Protein AF-A0A3M2DFS0-F1 (afdb_monomer_lite)

Structure (mmCIF, N/CA/C/O backbone):
data_AF-A0A3M2DFS0-F1
#
_entry.id   AF-A0A3M2DFS0-F1
#
loop_
_atom_site.group_PDB
_atom_site.id
_atom_site.type_symbol
_atom_site.label_atom_id
_atom_site.label_alt_id
_atom_site.label_comp_id
_atom_site.label_asym_id
_atom_site.label_entity_id
_atom_site.label_seq_id
_atom_site.pdbx_PDB_ins_code
_atom_site.Cartn_x
_atom_site.Cartn_y
_atom_site.Cartn_z
_atom_site.occupancy
_atom_site.B_iso_or_equiv
_atom_site.auth_seq_id
_atom_site.auth_comp_id
_atom_site.auth_asym_id
_atom_site.auth_atom_id
_atom_site.pdbx_PDB_model_num
ATOM 1 N N . MET A 1 1 ? 4.171 -50.894 40.661 1.00 31.81 1 MET A N 1
ATOM 2 C CA . MET A 1 1 ? 4.334 -49.968 41.804 1.00 31.81 1 MET A CA 1
ATOM 3 C C . MET A 1 1 ? 4.153 -48.562 41.236 1.00 31.81 1 MET A C 1
ATOM 5 O O . MET A 1 1 ? 5.002 -48.161 40.460 1.00 31.81 1 MET A O 1
ATOM 9 N N . ALA A 1 2 ? 2.904 -48.074 41.173 1.00 28.17 2 ALA A N 1
ATOM 10 C CA . ALA A 1 2 ? 2.258 -47.127 42.119 1.00 28.17 2 ALA A CA 1
ATOM 11 C C . ALA A 1 2 ? 2.808 -45.686 41.935 1.00 28.17 2 ALA A C 1
ATOM 13 O O . ALA A 1 2 ? 4.007 -45.510 42.096 1.00 28.17 2 ALA A O 1
ATOM 14 N N . ALA A 1 3 ? 2.060 -44.735 41.336 1.00 30.02 3 ALA A N 1
ATOM 15 C CA . ALA A 1 3 ? 1.063 -43.795 41.933 1.00 30.02 3 ALA A CA 1
ATOM 16 C C . ALA A 1 3 ? 1.718 -42.795 42.929 1.00 30.02 3 ALA A C 1
ATOM 18 O O . ALA A 1 3 ? 2.563 -43.234 43.694 1.00 30.02 3 ALA A O 1
ATOM 19 N N . ALA A 1 4 ? 1.445 -41.480 43.030 1.00 28.83 4 ALA A N 1
ATOM 20 C CA . ALA A 1 4 ? 0.308 -40.584 42.728 1.00 28.83 4 ALA A CA 1
ATOM 21 C C . ALA A 1 4 ? 0.822 -39.100 42.649 1.00 28.83 4 ALA A C 1
ATOM 23 O O . ALA A 1 4 ? 1.893 -38.826 43.177 1.00 28.83 4 ALA A O 1
ATOM 24 N N . ALA A 1 5 ? 0.277 -38.178 41.835 1.00 31.31 5 ALA A N 1
ATOM 25 C CA . ALA A 1 5 ? -0.819 -37.195 42.047 1.00 31.31 5 ALA A CA 1
ATOM 26 C C . ALA A 1 5 ? -0.624 -36.071 43.107 1.00 31.31 5 ALA A C 1
ATOM 28 O O . ALA A 1 5 ? -0.473 -36.373 44.285 1.00 31.31 5 ALA A O 1
ATOM 29 N N . THR A 1 6 ? -0.728 -34.795 42.674 1.00 29.58 6 THR A N 1
ATOM 30 C CA . THR A 1 6 ? -1.400 -33.580 43.256 1.00 29.58 6 THR A CA 1
ATOM 31 C C . THR A 1 6 ? -0.712 -32.305 42.715 1.00 29.58 6 THR A C 1
ATOM 33 O O . THR A 1 6 ? 0.496 -32.310 42.545 1.00 29.58 6 THR A O 1
ATOM 36 N N . GLY A 1 7 ? -1.355 -31.182 42.373 1.00 24.14 7 GLY A N 1
ATOM 37 C CA . GLY A 1 7 ? -2.751 -30.758 42.428 1.00 24.14 7 GLY A CA 1
ATOM 38 C C . GLY A 1 7 ? -2.941 -29.455 41.623 1.00 24.14 7 GLY A C 1
ATOM 39 O O . GLY A 1 7 ? -1.992 -28.721 41.359 1.00 24.14 7 GLY A O 1
ATOM 40 N N . CYS A 1 8 ? -4.180 -29.223 41.197 1.00 25.31 8 CYS A N 1
ATOM 41 C CA . CYS A 1 8 ? -4.662 -28.079 40.426 1.00 25.31 8 CYS A CA 1
ATOM 42 C C . CYS A 1 8 ? -5.129 -26.975 41.395 1.00 25.31 8 CYS A C 1
ATOM 44 O O . CYS A 1 8 ? -5.784 -27.299 42.386 1.00 25.31 8 CYS A O 1
ATOM 46 N N . ALA A 1 9 ? -4.833 -25.703 41.113 1.00 26.77 9 ALA A N 1
ATOM 47 C CA . ALA A 1 9 ? -5.435 -24.561 41.804 1.00 26.77 9 ALA A CA 1
ATOM 48 C C . ALA A 1 9 ? -6.338 -23.802 40.822 1.00 26.77 9 ALA A C 1
ATOM 50 O O . ALA A 1 9 ? -5.874 -23.167 39.879 1.00 26.77 9 ALA A O 1
ATOM 51 N N . THR A 1 10 ? -7.642 -23.926 41.043 1.00 31.33 10 THR A N 1
ATOM 52 C CA . THR A 1 10 ? -8.718 -23.169 40.403 1.00 31.33 10 THR A CA 1
ATOM 53 C C . THR A 1 10 ? -8.800 -21.771 41.013 1.00 31.33 10 THR A C 1
ATOM 55 O O . THR A 1 10 ? -9.087 -21.646 42.202 1.00 31.33 10 THR A O 1
ATOM 58 N N . ALA A 1 11 ? -8.594 -20.725 40.210 1.00 32.22 11 ALA A N 1
ATOM 59 C CA . ALA A 1 11 ? -8.929 -19.354 40.584 1.00 32.22 11 ALA A CA 1
ATOM 60 C C . ALA A 1 11 ? -10.397 -19.081 40.222 1.00 32.22 11 ALA A C 1
ATOM 62 O O . ALA A 1 11 ? -10.730 -18.727 39.095 1.00 32.22 11 ALA A O 1
ATOM 63 N N . THR A 1 12 ? -11.281 -19.310 41.188 1.00 37.75 12 THR A N 1
ATOM 64 C CA . THR A 1 12 ? -12.633 -18.747 41.230 1.00 37.75 12 THR A CA 1
ATOM 65 C C . THR A 1 12 ? -12.555 -17.459 42.048 1.00 37.75 12 THR A C 1
ATOM 67 O O . THR A 1 12 ? -12.502 -17.523 43.274 1.00 37.75 12 THR A O 1
ATOM 70 N N . GLY A 1 13 ? -12.478 -16.314 41.376 1.00 34.91 13 GLY A N 1
ATOM 71 C CA . GLY A 1 13 ? -12.553 -14.985 41.982 1.00 34.91 13 GLY A CA 1
ATOM 72 C C . GLY A 1 13 ? -13.441 -14.106 41.109 1.00 34.91 13 GLY A C 1
ATOM 73 O O . GLY A 1 13 ? -13.308 -14.134 39.885 1.00 34.91 13 GLY A O 1
ATOM 74 N N . ASP A 1 14 ? -14.400 -13.429 41.731 1.00 38.88 14 ASP A N 1
ATOM 75 C CA . ASP A 1 14 ? -15.467 -12.671 41.085 1.00 38.88 14 ASP A CA 1
ATOM 76 C C . ASP A 1 14 ? -14.928 -11.608 40.113 1.00 38.88 14 ASP A C 1
ATOM 78 O O . ASP A 1 14 ? -14.004 -10.857 40.413 1.00 38.88 14 ASP A O 1
ATOM 82 N N . GLY A 1 15 ? -15.549 -11.501 38.932 1.00 37.16 15 GLY A N 1
ATOM 83 C CA . GLY A 1 15 ? -15.169 -10.548 37.877 1.00 37.16 15 GLY A CA 1
ATOM 84 C C . GLY A 1 15 ? -15.355 -9.063 38.227 1.00 37.16 15 GLY A C 1
ATOM 85 O O . GLY A 1 15 ? -15.124 -8.215 37.367 1.00 37.16 15 GLY A O 1
ATOM 86 N N . ALA A 1 16 ? -15.775 -8.749 39.456 1.00 38.53 16 ALA A N 1
ATOM 87 C CA . ALA A 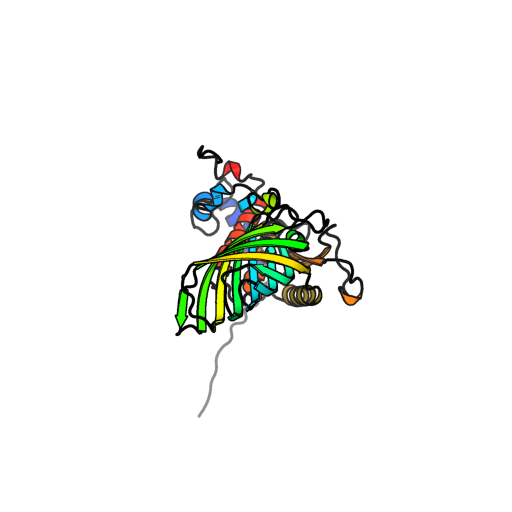1 16 ? -15.780 -7.395 40.000 1.00 38.53 16 ALA A CA 1
ATOM 88 C C . ALA A 1 16 ? -14.353 -6.945 40.365 1.00 38.53 16 ALA A C 1
ATOM 90 O O . ALA A 1 16 ? -13.926 -5.878 39.934 1.00 38.53 16 ALA A O 1
ATOM 91 N N . ASP A 1 17 ? -13.558 -7.818 40.991 1.00 40.72 17 ASP A N 1
ATOM 92 C CA . ASP A 1 17 ? -12.231 -7.459 41.512 1.00 40.72 17 ASP A CA 1
ATOM 93 C C . ASP A 1 17 ? -11.203 -7.204 40.393 1.00 40.72 17 ASP A C 1
ATOM 95 O O . ASP A 1 17 ? -10.331 -6.350 40.515 1.00 40.72 17 ASP A O 1
ATOM 99 N N . ALA A 1 18 ? -11.326 -7.894 39.251 1.00 38.41 18 ALA A N 1
ATOM 100 C CA . ALA A 1 18 ? -10.457 -7.675 38.088 1.00 38.41 18 ALA A CA 1
ATOM 101 C C . ALA A 1 18 ? -10.802 -6.389 37.314 1.00 38.41 18 ALA A C 1
ATOM 103 O O . ALA A 1 18 ? -9.939 -5.793 36.669 1.00 38.41 18 ALA A O 1
ATOM 104 N N . LYS A 1 19 ? -12.071 -5.969 37.359 1.00 38.00 19 LYS A N 1
ATOM 105 C CA . LYS A 1 19 ? -12.541 -4.744 36.709 1.00 38.00 19 LYS A CA 1
ATOM 106 C C . LYS A 1 19 ? -12.153 -3.518 37.530 1.00 38.00 19 LYS A C 1
ATOM 108 O O . LYS A 1 19 ? -11.740 -2.523 36.941 1.00 38.00 19 LYS A O 1
ATOM 113 N N . ASP A 1 20 ? -12.225 -3.635 38.852 1.00 43.62 20 ASP A N 1
ATOM 114 C CA . ASP A 1 20 ? -11.820 -2.583 39.781 1.00 43.62 20 ASP A CA 1
ATOM 115 C C . ASP A 1 20 ? -10.288 -2.451 39.823 1.00 43.62 20 ASP A C 1
ATOM 117 O O . ASP A 1 20 ? -9.786 -1.336 39.760 1.00 43.62 20 ASP A O 1
ATOM 121 N N . ALA A 1 21 ? -9.533 -3.558 39.743 1.00 41.62 21 ALA A N 1
ATOM 122 C CA . ALA A 1 21 ? -8.075 -3.510 39.582 1.00 41.62 21 ALA A CA 1
ATOM 123 C C . ALA A 1 21 ? -7.641 -2.835 38.266 1.00 41.62 21 ALA A C 1
ATOM 125 O O . ALA A 1 21 ? -6.733 -2.012 38.265 1.00 41.62 21 ALA A O 1
ATOM 126 N N . PHE A 1 22 ? -8.316 -3.123 37.146 1.00 39.91 22 PHE A N 1
ATOM 127 C CA . PHE A 1 22 ? -8.026 -2.461 35.869 1.00 39.91 22 PHE A CA 1
ATOM 128 C C . PHE A 1 22 ? -8.438 -0.981 35.870 1.00 39.91 22 PHE A C 1
ATOM 130 O O . PHE A 1 22 ? -7.737 -0.156 35.294 1.00 39.91 22 PHE A O 1
ATOM 137 N N . ALA A 1 23 ? -9.563 -0.633 36.501 1.00 43.00 23 ALA A N 1
ATOM 138 C CA . ALA A 1 23 ? -10.015 0.751 36.615 1.00 43.00 23 ALA A CA 1
ATOM 139 C C . ALA A 1 23 ? -9.091 1.583 37.516 1.00 43.00 23 ALA A C 1
ATOM 141 O O . ALA A 1 23 ? -8.773 2.711 37.148 1.00 43.00 23 ALA A O 1
ATOM 142 N N . ASP A 1 24 ? -8.607 1.020 38.626 1.00 46.75 24 ASP A N 1
ATOM 143 C CA . ASP A 1 24 ? -7.636 1.670 39.512 1.00 46.75 24 ASP A CA 1
ATOM 144 C C . ASP A 1 24 ? -6.271 1.829 38.831 1.00 46.75 24 ASP A C 1
ATOM 146 O O . ASP A 1 24 ? -5.643 2.880 38.945 1.00 46.75 24 ASP A O 1
ATOM 150 N N . GLU A 1 25 ? -5.822 0.838 38.058 1.00 43.28 25 GLU A N 1
ATOM 151 C CA . GLU A 1 25 ? -4.550 0.909 37.331 1.00 43.28 25 GLU A CA 1
ATOM 152 C C . GLU A 1 25 ? -4.629 1.866 36.128 1.00 43.28 25 GLU A C 1
ATOM 154 O O . GLU A 1 25 ? -3.678 2.595 35.852 1.00 43.28 25 GLU A O 1
ATOM 159 N N . PHE A 1 26 ? -5.796 1.967 35.481 1.00 40.25 26 PHE A N 1
ATOM 160 C CA . PHE A 1 26 ? -6.073 2.950 34.429 1.00 40.25 26 PHE A CA 1
ATOM 161 C C . PHE A 1 26 ? -6.254 4.374 34.977 1.00 40.25 26 PHE A C 1
ATOM 163 O O . PHE A 1 26 ? -5.795 5.328 34.356 1.00 40.25 26 PHE A O 1
ATOM 170 N N . ALA A 1 27 ? -6.870 4.541 36.152 1.00 43.25 27 ALA A N 1
ATOM 171 C CA . ALA A 1 27 ? -6.965 5.831 36.833 1.00 43.25 27 ALA A CA 1
ATOM 172 C C . ALA A 1 27 ? -5.587 6.305 37.312 1.00 43.25 27 ALA A C 1
ATOM 174 O O . ALA A 1 27 ? -5.248 7.470 37.127 1.00 43.25 27 ALA A O 1
ATOM 175 N N . ARG A 1 28 ? -4.746 5.394 37.824 1.00 42.38 28 ARG A N 1
ATOM 176 C CA . ARG A 1 28 ? -3.344 5.689 38.154 1.00 42.38 28 ARG A CA 1
ATOM 177 C C . ARG A 1 28 ? -2.540 6.071 36.909 1.00 42.38 28 ARG A C 1
ATOM 179 O O . ARG A 1 28 ? -1.77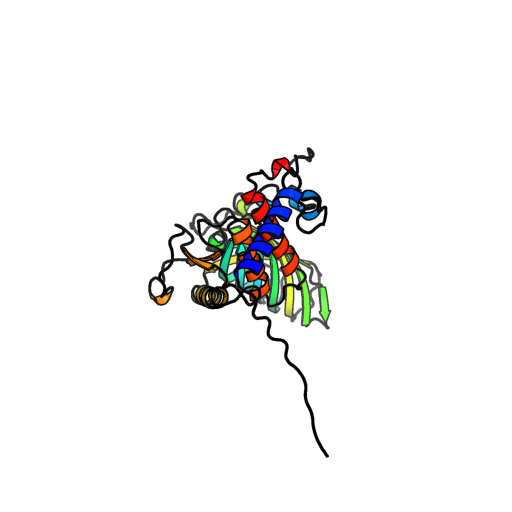6 7.024 36.959 1.00 42.38 28 ARG A O 1
ATOM 186 N N . PHE A 1 29 ? -2.779 5.399 35.782 1.00 38.47 29 PHE A N 1
ATOM 187 C CA . PHE A 1 29 ? -2.220 5.755 34.474 1.00 38.47 29 PHE A CA 1
ATOM 188 C C . PHE A 1 29 ? -2.756 7.094 33.926 1.00 38.47 29 PHE A C 1
ATOM 190 O O . PHE A 1 29 ? -2.082 7.758 33.156 1.00 38.47 29 PHE A O 1
ATOM 197 N N . GLN A 1 30 ? -3.946 7.556 34.308 1.00 40.12 30 GLN A N 1
ATOM 198 C CA . GLN A 1 30 ? -4.399 8.904 33.941 1.00 40.12 30 GLN A CA 1
ATOM 199 C C . GLN A 1 30 ? -3.817 9.990 34.853 1.00 40.12 30 GLN A C 1
ATOM 201 O O . GLN A 1 30 ? -3.501 11.070 34.363 1.00 40.12 30 GLN A O 1
ATOM 206 N N . ASP A 1 31 ? -3.639 9.712 36.147 1.00 43.69 31 ASP A N 1
ATOM 207 C CA . ASP A 1 31 ? -3.106 10.666 37.132 1.00 43.69 31 ASP A CA 1
ATOM 208 C C . ASP A 1 31 ? -1.579 10.846 36.998 1.00 43.69 31 ASP A C 1
ATOM 210 O O . ASP A 1 31 ? -1.053 11.944 37.163 1.00 43.69 31 ASP A O 1
ATOM 214 N N . GLU A 1 32 ? -0.862 9.779 36.630 1.00 38.56 32 GLU A N 1
ATOM 215 C CA . GLU A 1 32 ? 0.598 9.772 36.446 1.00 38.56 32 GLU A CA 1
ATOM 216 C C . GLU A 1 32 ? 1.024 10.408 35.101 1.00 38.56 32 GLU A C 1
ATOM 218 O O . GLU A 1 32 ? 2.127 10.939 34.989 1.00 38.56 32 GLU A O 1
ATOM 223 N N . PHE A 1 33 ? 0.122 10.455 34.109 1.00 39.25 33 PHE A N 1
ATOM 224 C CA . PHE A 1 33 ? 0.365 10.998 32.758 1.00 39.25 33 PHE A CA 1
ATOM 225 C C . PHE A 1 33 ? -0.471 12.261 32.450 1.00 39.25 33 PHE A C 1
ATOM 227 O O . PHE A 1 33 ? -0.372 12.863 31.376 1.00 39.25 33 PHE A O 1
ATOM 234 N N . GLY A 1 34 ? -1.288 12.701 33.409 1.00 36.62 34 GLY A N 1
ATOM 235 C CA . GLY A 1 34 ? -2.211 13.827 33.314 1.00 36.62 34 GLY A CA 1
ATOM 236 C C . GLY A 1 34 ? -1.584 15.181 33.632 1.00 36.62 34 GLY A C 1
ATOM 237 O O . GLY A 1 34 ? -2.100 15.897 34.477 1.00 36.62 34 GLY A O 1
ATOM 238 N N . ALA A 1 35 ? -0.490 15.554 32.966 1.00 36.75 35 ALA A N 1
ATOM 239 C CA . ALA A 1 35 ? -0.064 16.950 32.795 1.00 36.75 35 ALA A CA 1
ATOM 240 C C . ALA A 1 35 ? 1.155 17.019 31.863 1.00 36.75 35 ALA A C 1
ATOM 242 O O . ALA A 1 35 ? 2.296 17.063 32.309 1.00 36.75 35 ALA A O 1
ATOM 243 N N . GLY A 1 36 ? 0.900 17.077 30.554 1.00 36.31 36 GLY A N 1
ATOM 244 C CA . GLY A 1 36 ? 1.838 17.649 29.587 1.00 36.31 36 GLY A CA 1
ATOM 245 C C . GLY A 1 36 ? 3.190 16.947 29.477 1.00 36.31 36 GLY A C 1
ATOM 246 O O . GLY A 1 36 ? 4.206 17.565 29.774 1.00 36.31 36 GLY A O 1
ATOM 247 N N . LYS A 1 37 ? 3.182 15.687 29.028 1.00 33.84 37 LYS A N 1
ATOM 248 C CA . LYS A 1 37 ? 4.246 14.987 28.280 1.00 33.84 37 LYS A CA 1
ATOM 249 C C . LYS A 1 37 ? 3.737 13.573 28.001 1.00 33.84 37 LYS A C 1
ATOM 251 O O . LYS A 1 37 ? 3.438 12.837 28.934 1.00 33.84 37 LYS A O 1
ATOM 256 N N . ALA A 1 38 ? 3.555 13.226 26.731 1.00 34.06 38 ALA A N 1
ATOM 257 C CA . ALA A 1 38 ? 3.119 11.890 26.343 1.00 34.06 38 ALA A CA 1
ATOM 258 C C . ALA A 1 38 ? 4.300 10.919 26.491 1.00 34.06 38 ALA A C 1
ATOM 260 O O . ALA A 1 38 ? 5.061 10.716 25.553 1.00 34.06 38 ALA A O 1
ATOM 261 N N . ASP A 1 39 ? 4.470 10.361 27.687 1.00 31.88 39 ASP A N 1
ATOM 262 C CA . ASP A 1 39 ? 5.395 9.257 27.938 1.00 31.88 39 ASP A CA 1
ATOM 263 C C . ASP A 1 39 ? 4.703 7.941 27.533 1.00 31.88 39 ASP A C 1
ATOM 265 O O . ASP A 1 39 ? 3.984 7.302 28.301 1.00 31.88 39 ASP A O 1
ATOM 269 N N . LEU A 1 40 ? 4.825 7.573 26.258 1.00 33.53 40 LEU A N 1
ATOM 270 C CA . LEU A 1 40 ? 4.326 6.296 25.758 1.00 33.53 40 LEU A CA 1
ATOM 271 C C . LEU A 1 40 ? 5.412 5.234 26.035 1.00 33.53 40 LEU A C 1
ATOM 273 O O . LEU A 1 40 ? 6.401 5.154 25.313 1.00 33.53 40 LEU A O 1
ATOM 277 N N . PHE A 1 41 ? 5.208 4.403 27.067 1.00 36.19 41 PHE A N 1
ATOM 278 C CA . PHE A 1 41 ? 6.048 3.252 27.473 1.00 36.19 41 PHE A CA 1
ATOM 279 C C . PHE A 1 41 ? 7.299 3.509 28.344 1.00 36.19 41 PHE A C 1
ATOM 281 O O . PHE A 1 41 ? 8.121 2.599 28.477 1.00 36.19 41 PHE A O 1
ATOM 288 N N . GLY A 1 42 ? 7.454 4.667 28.994 1.00 32.97 42 GLY A N 1
ATOM 289 C CA . GLY A 1 42 ? 8.642 4.945 29.819 1.00 32.97 42 GLY A CA 1
ATOM 290 C C . GLY A 1 42 ? 9.900 5.198 28.982 1.00 32.97 42 GLY A C 1
ATOM 291 O O . GLY A 1 42 ? 11.024 5.053 29.469 1.00 32.97 42 GLY A O 1
ATOM 292 N N . LEU A 1 43 ? 9.709 5.520 27.703 1.00 33.28 43 LEU A N 1
ATOM 293 C CA . LEU A 1 43 ? 10.747 5.954 26.787 1.00 33.28 43 LEU A CA 1
ATOM 294 C C . LEU A 1 43 ? 10.475 7.435 26.516 1.00 33.28 43 LEU A C 1
ATOM 296 O O . LEU A 1 43 ? 9.463 7.777 25.911 1.00 33.28 43 LEU A O 1
ATOM 300 N N . ASP A 1 44 ? 11.387 8.302 26.961 1.00 37.38 44 ASP A N 1
ATOM 301 C CA . ASP A 1 44 ? 11.409 9.734 26.630 1.00 37.38 44 ASP A CA 1
ATOM 302 C C . ASP A 1 44 ? 11.791 9.878 25.145 1.00 37.38 44 ASP A C 1
ATOM 304 O O . ASP A 1 44 ? 12.924 10.199 24.783 1.00 37.38 44 ASP A O 1
ATOM 308 N N . ILE A 1 45 ? 10.873 9.471 24.268 1.00 42.69 45 ILE A N 1
ATOM 309 C CA . ILE A 1 45 ? 11.028 9.551 22.824 1.00 42.69 45 ILE A CA 1
ATOM 310 C C . ILE A 1 45 ? 10.588 10.950 22.427 1.00 42.69 45 ILE A C 1
ATOM 312 O O . ILE A 1 45 ? 9.394 11.236 22.354 1.00 42.69 45 ILE A O 1
ATOM 316 N N . ASP A 1 46 ? 11.561 11.812 22.151 1.00 47.25 46 ASP A N 1
ATOM 317 C CA . ASP A 1 46 ? 11.311 13.057 21.436 1.00 47.25 46 ASP A CA 1
ATOM 318 C C . ASP A 1 46 ? 10.631 12.706 20.093 1.00 47.25 46 ASP A C 1
ATOM 320 O O . ASP A 1 46 ? 11.247 12.021 19.269 1.00 47.25 46 ASP A O 1
ATOM 324 N N . PRO A 1 47 ? 9.369 13.121 19.856 1.00 48.69 47 PRO A N 1
ATOM 325 C CA . PRO A 1 47 ? 8.662 12.836 18.612 1.00 48.69 47 PRO A CA 1
ATOM 326 C C . PRO A 1 47 ? 9.446 13.313 17.386 1.00 48.69 47 PRO A C 1
ATOM 328 O O . PRO A 1 47 ? 9.451 12.631 16.366 1.00 48.69 47 PRO A O 1
ATOM 331 N N . CYS A 1 48 ? 10.181 14.423 17.501 1.00 51.59 48 CYS A N 1
ATOM 332 C CA . CYS A 1 48 ? 11.025 14.933 16.426 1.00 51.59 48 CYS A CA 1
ATOM 333 C C . CYS A 1 48 ? 12.299 14.094 16.246 1.00 51.59 48 CYS A C 1
ATOM 335 O O . CYS A 1 48 ? 12.807 13.993 15.135 1.00 51.59 48 CYS A O 1
ATOM 337 N N . ALA A 1 49 ? 12.795 13.426 17.293 1.00 51.34 49 ALA A N 1
ATOM 338 C CA . ALA A 1 49 ? 13.889 12.460 17.171 1.00 51.34 49 ALA A CA 1
ATOM 339 C C . ALA A 1 49 ? 13.425 11.100 16.619 1.00 51.34 49 ALA A C 1
ATOM 341 O O . ALA A 1 49 ? 14.190 10.445 15.913 1.00 51.34 49 ALA A O 1
ATOM 342 N N . LEU A 1 50 ? 12.187 10.678 16.914 1.00 46.41 50 LEU A N 1
ATOM 343 C CA . LEU A 1 50 ? 11.576 9.471 16.339 1.00 46.41 50 LEU A CA 1
ATOM 344 C C . LEU A 1 50 ? 11.321 9.636 14.841 1.00 46.41 50 LEU A C 1
ATOM 346 O O . LEU A 1 50 ? 11.535 8.704 14.070 1.00 46.41 50 LEU A O 1
ATOM 350 N N . LEU A 1 51 ? 10.859 10.822 14.451 1.00 50.16 51 LEU A N 1
ATOM 351 C CA . LEU A 1 51 ? 10.614 11.175 13.059 1.00 50.16 51 LEU A CA 1
ATOM 352 C C . LEU A 1 51 ? 11.922 11.528 12.341 1.00 50.16 51 LEU A C 1
ATOM 354 O O . LEU A 1 51 ? 12.077 11.223 11.162 1.00 50.16 51 LEU A O 1
ATOM 358 N N . GLY A 1 52 ? 12.905 12.094 13.044 1.00 62.12 52 GLY A N 1
ATOM 359 C CA . GLY A 1 52 ? 14.212 12.417 12.482 1.00 62.12 52 GLY A CA 1
ATOM 360 C C . GLY A 1 52 ? 14.079 13.298 11.228 1.00 62.12 52 GLY A C 1
ATOM 361 O O . GLY A 1 52 ? 13.332 14.275 11.260 1.00 62.12 52 GLY A O 1
ATOM 362 N N . PRO A 1 53 ? 14.742 12.951 10.106 1.00 54.47 53 PRO A N 1
ATOM 363 C CA . PRO A 1 53 ? 14.594 13.656 8.827 1.00 54.47 53 PRO A CA 1
ATOM 364 C C . PRO A 1 53 ? 13.156 13.693 8.291 1.00 54.47 53 PRO A C 1
ATOM 366 O O . PRO A 1 53 ? 12.834 14.551 7.480 1.00 54.47 53 PRO A O 1
ATOM 369 N N . LEU A 1 54 ? 12.266 12.800 8.750 1.00 53.34 54 LEU A N 1
ATOM 370 C CA . LEU A 1 54 ? 10.863 12.814 8.329 1.00 53.34 54 LEU A CA 1
ATOM 371 C C . LEU A 1 54 ? 10.121 14.065 8.814 1.00 53.34 54 LEU A C 1
ATOM 373 O O . LEU A 1 54 ? 9.114 14.434 8.225 1.00 53.34 54 LEU A O 1
ATOM 377 N N . GLY A 1 55 ? 10.631 14.750 9.845 1.00 55.50 55 GLY A N 1
ATOM 378 C CA . GLY A 1 55 ? 10.096 16.042 10.272 1.00 55.50 55 GLY A CA 1
ATOM 379 C C . GLY A 1 55 ? 10.182 17.130 9.194 1.00 55.50 55 GLY A C 1
ATOM 380 O O . GLY A 1 55 ? 9.379 18.056 9.226 1.00 55.50 55 GLY A O 1
ATOM 381 N N . GLU A 1 56 ? 11.090 17.001 8.216 1.00 61.00 56 GLU A N 1
ATOM 382 C CA . GLU A 1 56 ? 11.202 17.928 7.076 1.00 61.00 56 GLU A CA 1
ATOM 383 C C . GLU A 1 56 ? 10.022 17.811 6.096 1.00 61.00 56 GLU A C 1
ATOM 385 O O . GLU A 1 56 ? 9.742 18.757 5.365 1.00 61.00 56 GLU A O 1
ATOM 390 N N . PHE A 1 57 ? 9.289 16.691 6.122 1.00 60.06 57 PHE A N 1
ATOM 391 C CA . PHE A 1 57 ? 8.084 16.482 5.311 1.00 60.06 57 PHE A CA 1
ATOM 392 C C . PHE A 1 57 ? 6.818 17.064 5.967 1.00 60.06 57 PHE A C 1
ATOM 394 O O . PHE A 1 57 ? 5.733 16.974 5.399 1.00 60.06 57 PHE A O 1
ATOM 401 N N . GLY A 1 58 ? 6.929 17.668 7.157 1.00 68.94 58 GLY A N 1
ATOM 402 C CA . GLY A 1 58 ? 5.820 18.357 7.820 1.00 68.94 58 GLY A CA 1
ATOM 403 C C . GLY A 1 58 ? 4.574 17.481 7.991 1.00 68.94 58 GLY A C 1
ATOM 404 O O . GLY A 1 58 ? 4.657 16.332 8.430 1.00 68.94 58 GLY A O 1
ATOM 405 N N . ASP A 1 59 ? 3.408 18.024 7.634 1.00 70.31 59 ASP A N 1
ATOM 406 C CA . ASP A 1 59 ? 2.124 17.319 7.733 1.00 70.31 59 ASP A CA 1
ATOM 407 C C . ASP A 1 59 ? 2.033 16.087 6.808 1.00 70.31 59 ASP A C 1
ATOM 409 O O . ASP A 1 59 ? 1.295 15.146 7.119 1.00 70.31 59 ASP A O 1
ATOM 413 N N . ASP A 1 60 ? 2.824 16.014 5.733 1.00 69.31 60 ASP A N 1
ATOM 414 C CA . ASP A 1 60 ? 2.847 14.836 4.856 1.00 69.31 60 ASP A CA 1
ATOM 415 C C . ASP A 1 60 ? 3.474 13.619 5.542 1.00 69.31 60 ASP A C 1
ATOM 417 O O . ASP A 1 60 ? 3.108 12.479 5.248 1.00 69.31 60 ASP A O 1
ATOM 421 N N . ALA A 1 61 ? 4.351 13.835 6.530 1.00 69.94 61 ALA A N 1
ATOM 422 C CA . ALA A 1 61 ? 4.888 12.757 7.358 1.00 69.94 61 ALA A CA 1
ATOM 423 C C . ALA A 1 61 ? 3.796 12.071 8.194 1.00 69.94 61 ALA A C 1
ATOM 425 O O . ALA A 1 61 ? 3.918 10.890 8.529 1.00 69.94 61 ALA A O 1
ATOM 426 N N . LEU A 1 62 ? 2.722 12.795 8.535 1.00 78.50 62 LEU A N 1
ATOM 427 C CA . LEU A 1 62 ? 1.556 12.211 9.198 1.00 78.50 62 LEU A CA 1
ATOM 428 C C . LEU A 1 62 ? 0.706 11.403 8.220 1.00 78.50 62 LEU A C 1
ATOM 430 O O . LEU A 1 62 ? 0.100 10.419 8.636 1.00 78.50 62 LEU A O 1
ATOM 434 N N . ARG A 1 63 ? 0.698 11.784 6.939 1.00 86.50 63 ARG A N 1
ATOM 435 C CA . ARG A 1 63 ? 0.031 11.100 5.821 1.00 86.50 63 ARG A CA 1
ATOM 436 C C . ARG A 1 63 ? 0.910 9.997 5.234 1.00 86.50 63 ARG A C 1
ATOM 438 O O . ARG A 1 63 ? 1.089 9.888 4.023 1.00 86.50 63 ARG A O 1
ATOM 445 N N . MET A 1 64 ? 1.477 9.188 6.123 1.00 88.62 64 MET A N 1
ATOM 446 C CA . MET A 1 64 ? 2.329 8.061 5.774 1.00 88.62 64 MET A CA 1
ATOM 447 C C . MET A 1 64 ? 1.505 6.780 5.639 1.00 88.62 64 MET A C 1
ATOM 449 O O . MET A 1 64 ? 0.563 6.530 6.396 1.00 88.62 64 MET A O 1
ATOM 453 N N . GLY A 1 65 ? 1.932 5.922 4.725 1.00 91.25 65 GLY A N 1
ATOM 454 C CA . GLY A 1 65 ? 1.450 4.567 4.566 1.00 91.25 65 GLY A CA 1
ATOM 455 C C . GLY A 1 65 ? 2.561 3.526 4.531 1.00 91.25 65 GLY A C 1
ATOM 456 O O . GLY A 1 65 ? 3.731 3.824 4.294 1.00 91.25 65 GLY A O 1
ATOM 457 N N . LEU A 1 66 ? 2.177 2.278 4.789 1.00 92.44 66 LEU A N 1
ATOM 458 C CA . LEU A 1 66 ? 3.009 1.095 4.579 1.00 92.44 66 LEU A CA 1
ATOM 459 C C . LEU A 1 66 ? 2.562 0.411 3.296 1.00 92.44 66 LEU A C 1
ATOM 461 O O . LEU A 1 66 ? 1.370 0.174 3.120 1.00 92.44 66 LEU A O 1
ATOM 465 N N . VAL A 1 67 ? 3.517 0.018 2.463 1.00 92.31 67 VAL A N 1
ATOM 466 C CA . VAL A 1 67 ? 3.271 -0.791 1.270 1.00 92.31 67 VAL A CA 1
ATOM 467 C C . VAL A 1 67 ? 4.009 -2.111 1.415 1.00 92.31 67 VAL A C 1
ATOM 469 O O . VAL A 1 67 ? 5.184 -2.136 1.780 1.00 92.31 67 VAL A O 1
ATOM 472 N N . VAL A 1 68 ? 3.328 -3.219 1.152 1.00 91.38 68 VAL A N 1
ATOM 473 C CA . VAL A 1 68 ? 3.933 -4.551 1.051 1.00 91.38 68 VAL A CA 1
ATOM 474 C C . VAL A 1 68 ? 3.453 -5.171 -0.244 1.00 91.38 68 VAL A C 1
ATOM 476 O O . VAL A 1 68 ? 2.256 -5.413 -0.395 1.00 91.38 68 VAL A O 1
ATOM 479 N N . GLY A 1 69 ? 4.378 -5.438 -1.154 1.00 91.50 69 GLY A N 1
ATOM 480 C CA . GLY A 1 69 ? 4.052 -5.841 -2.510 1.00 91.50 69 GLY A CA 1
ATOM 481 C C . GLY A 1 69 ? 4.787 -7.089 -2.960 1.00 91.50 69 GLY A C 1
ATOM 482 O O . GLY A 1 69 ? 5.817 -7.487 -2.408 1.00 91.50 69 GLY A O 1
ATOM 483 N N . VAL A 1 70 ? 4.220 -7.714 -3.984 1.00 89.62 70 VAL A N 1
ATOM 484 C CA . VAL A 1 70 ? 4.923 -8.666 -4.840 1.00 89.62 70 VAL A CA 1
ATOM 485 C C . VAL A 1 70 ? 4.727 -8.254 -6.285 1.00 89.62 70 VAL A C 1
ATOM 487 O O . VAL A 1 70 ? 3.609 -7.945 -6.696 1.00 89.62 70 VAL A O 1
ATOM 490 N N . GLU A 1 71 ? 5.795 -8.314 -7.059 1.00 91.88 71 GLU A N 1
ATOM 491 C CA . GLU A 1 71 ? 5.828 -7.890 -8.450 1.00 91.88 71 GLU A CA 1
ATOM 492 C C . GLU A 1 71 ? 6.549 -8.925 -9.297 1.00 91.88 71 GLU A C 1
ATOM 494 O O . GLU A 1 71 ? 7.489 -9.574 -8.842 1.00 91.88 71 GLU A O 1
ATOM 499 N N . GLY A 1 72 ? 6.087 -9.099 -10.529 1.00 88.88 72 GLY A N 1
ATOM 500 C CA . GLY A 1 72 ? 6.859 -9.732 -11.583 1.00 88.88 72 GLY A CA 1
ATOM 501 C C . GLY A 1 72 ? 7.194 -8.707 -12.655 1.00 88.88 72 GLY A C 1
ATOM 502 O O . GLY A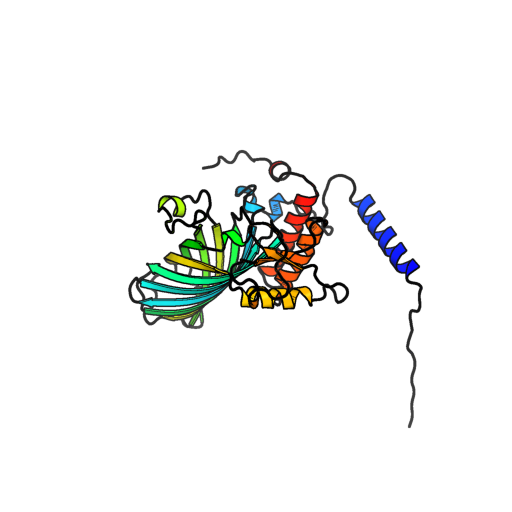 1 72 ? 6.313 -7.960 -13.083 1.00 88.88 72 GLY A O 1
ATOM 503 N N . GLU A 1 73 ? 8.434 -8.733 -13.120 1.00 89.56 73 GLU A N 1
ATOM 504 C CA . GLU A 1 73 ? 8.946 -7.857 -14.166 1.00 89.56 73 GLU A CA 1
ATOM 505 C C . GLU A 1 73 ? 9.549 -8.682 -15.309 1.00 89.56 73 GLU A C 1
ATOM 507 O O . GLU A 1 73 ? 10.093 -9.773 -15.115 1.00 89.56 73 GLU A O 1
ATOM 512 N N . GLY A 1 74 ? 9.422 -8.172 -16.532 1.00 86.75 74 GLY A N 1
ATOM 513 C CA . GLY A 1 74 ? 10.131 -8.655 -17.704 1.00 86.75 74 GLY A CA 1
ATOM 514 C C . GLY A 1 74 ? 10.709 -7.500 -18.512 1.00 86.75 74 GLY A C 1
ATOM 515 O O . GLY A 1 74 ? 10.006 -6.540 -18.829 1.00 86.75 74 GLY A O 1
ATOM 516 N N . VAL A 1 75 ? 11.971 -7.641 -18.910 1.00 86.62 75 VAL A N 1
ATOM 517 C CA . VAL A 1 75 ? 12.713 -6.632 -19.676 1.00 86.62 75 VAL A CA 1
ATOM 518 C C . VAL A 1 75 ? 13.069 -7.187 -21.053 1.00 86.62 75 VAL A C 1
ATOM 520 O O . VAL A 1 75 ? 13.505 -8.335 -21.186 1.00 86.62 75 VAL A O 1
ATOM 523 N N . LEU A 1 76 ? 12.881 -6.380 -22.101 1.00 87.06 76 LEU A N 1
ATOM 524 C CA . LEU A 1 76 ? 13.312 -6.691 -23.466 1.00 87.06 76 LEU A CA 1
ATOM 525 C C . LEU A 1 76 ? 13.819 -5.434 -24.185 1.00 87.06 76 LEU A C 1
ATOM 527 O O . LEU A 1 76 ? 13.047 -4.597 -24.662 1.00 87.06 76 LEU A O 1
ATOM 531 N N . GLY A 1 77 ? 15.140 -5.326 -24.325 1.00 88.00 77 GLY A N 1
ATOM 532 C CA . GLY A 1 77 ? 15.772 -4.078 -24.738 1.00 88.00 77 GLY A CA 1
ATOM 533 C C . GLY A 1 77 ? 15.549 -3.026 -23.656 1.00 88.00 77 GLY A C 1
ATOM 534 O O . GLY A 1 77 ? 15.654 -3.340 -22.483 1.00 88.00 77 GLY A O 1
ATOM 535 N N . ALA A 1 78 ? 15.215 -1.795 -24.036 1.00 85.44 78 ALA A N 1
ATOM 536 C CA . ALA A 1 78 ? 14.874 -0.750 -23.065 1.00 85.44 78 ALA A CA 1
ATOM 537 C C . ALA A 1 78 ? 13.427 -0.847 -22.544 1.00 85.44 78 ALA A C 1
ATOM 539 O O . ALA A 1 78 ? 13.036 -0.041 -21.710 1.00 85.44 78 ALA A O 1
ATOM 540 N N . GLY A 1 79 ? 12.609 -1.760 -23.082 1.00 87.94 79 GLY A N 1
ATOM 541 C CA . GLY A 1 79 ? 11.212 -1.902 -22.686 1.00 87.94 79 GLY A CA 1
ATOM 542 C C . GLY A 1 79 ? 11.073 -2.768 -21.442 1.00 87.94 79 GLY A C 1
ATOM 543 O O . GLY A 1 79 ? 11.597 -3.881 -21.416 1.00 87.94 79 GLY A O 1
ATOM 544 N N . VAL A 1 80 ? 10.319 -2.271 -20.468 1.00 88.75 80 VAL A N 1
ATOM 545 C CA . VAL A 1 80 ? 9.977 -2.971 -19.227 1.00 88.75 80 VAL A CA 1
ATOM 546 C C . VAL A 1 80 ? 8.476 -3.236 -19.215 1.00 88.75 80 VAL A C 1
ATOM 548 O O . VAL A 1 80 ? 7.687 -2.373 -19.598 1.00 88.75 80 VAL A O 1
ATOM 551 N N . GLY A 1 81 ? 8.068 -4.432 -18.807 1.00 90.25 81 GLY A N 1
ATOM 552 C CA . GLY A 1 81 ? 6.677 -4.782 -18.540 1.00 90.25 81 GLY A CA 1
ATOM 553 C C . GLY A 1 81 ? 6.573 -5.432 -17.172 1.00 90.25 81 GLY A C 1
ATOM 554 O O . GLY A 1 81 ? 7.347 -6.332 -16.864 1.00 90.25 81 GLY A O 1
ATOM 555 N N . PHE A 1 82 ? 5.615 -4.998 -16.363 1.00 92.62 82 PHE A N 1
ATOM 556 C CA . PHE A 1 82 ? 5.554 -5.404 -14.964 1.00 92.62 82 PHE A CA 1
ATOM 557 C C . PHE A 1 82 ? 4.112 -5.546 -14.479 1.00 92.62 82 PHE A C 1
ATOM 559 O O . PHE A 1 82 ? 3.157 -5.073 -15.108 1.00 92.62 82 PHE A O 1
ATOM 566 N N . GLY A 1 83 ? 3.939 -6.234 -13.357 1.00 93.81 83 GLY A N 1
ATOM 567 C CA . GLY A 1 83 ? 2.658 -6.317 -12.679 1.00 93.81 83 GLY A CA 1
ATOM 568 C C . GLY A 1 83 ? 2.735 -7.069 -11.365 1.00 93.81 83 GLY A C 1
ATOM 569 O O . GLY A 1 83 ? 3.549 -7.973 -11.182 1.00 93.81 83 GLY A O 1
ATOM 570 N N . GLY A 1 84 ? 1.846 -6.708 -10.451 1.00 94.94 84 GLY A N 1
ATOM 571 C CA . GLY A 1 84 ? 1.955 -7.136 -9.071 1.00 94.94 84 GLY A CA 1
ATOM 572 C C . GLY A 1 84 ? 0.683 -6.966 -8.261 1.00 94.94 84 GLY A C 1
ATOM 573 O O . GLY A 1 84 ? -0.412 -6.714 -8.783 1.00 94.94 84 GLY A O 1
ATOM 574 N N . VAL A 1 85 ? 0.841 -7.170 -6.958 1.00 95.19 85 VAL A N 1
ATOM 575 C CA . VAL A 1 85 ? -0.188 -6.956 -5.944 1.00 95.19 85 VAL A CA 1
ATOM 576 C C . VAL A 1 85 ? 0.438 -6.259 -4.745 1.00 95.19 85 VAL A C 1
ATOM 578 O O . VAL A 1 85 ? 1.387 -6.785 -4.171 1.00 95.19 85 VAL A O 1
ATOM 581 N N . ASP A 1 86 ? -0.174 -5.154 -4.334 1.00 94.88 86 ASP A N 1
ATOM 582 C CA . ASP A 1 86 ? 0.188 -4.350 -3.173 1.00 94.88 86 ASP A CA 1
ATOM 583 C C . ASP A 1 86 ? -0.850 -4.469 -2.072 1.00 94.88 86 ASP A C 1
ATOM 585 O O . ASP A 1 86 ? -2.052 -4.340 -2.305 1.00 94.88 86 ASP A O 1
ATOM 589 N N . PHE A 1 87 ? -0.376 -4.648 -0.849 1.00 95.38 87 PHE A N 1
ATOM 590 C CA . PHE A 1 87 ? -1.111 -4.344 0.365 1.00 95.38 87 PHE A CA 1
ATOM 591 C C . PHE A 1 87 ? -0.675 -2.962 0.831 1.00 95.38 87 PHE A C 1
ATOM 593 O O . PHE A 1 87 ? 0.509 -2.745 1.090 1.00 95.38 87 PHE A O 1
ATOM 600 N N . VAL A 1 88 ? -1.629 -2.044 0.951 1.00 95.56 88 VAL A N 1
ATOM 601 C CA . VAL A 1 88 ? -1.354 -0.649 1.295 1.00 95.56 88 VAL A CA 1
ATOM 602 C C . VAL A 1 88 ? -2.139 -0.298 2.540 1.00 95.56 88 VAL A C 1
ATOM 604 O O . VAL A 1 88 ? -3.356 -0.483 2.580 1.00 95.56 88 VAL A O 1
ATOM 607 N N . TRP A 1 89 ? -1.442 0.198 3.553 1.00 96.38 89 TRP A N 1
ATOM 608 C CA . TRP A 1 89 ? -2.034 0.763 4.757 1.00 96.38 89 TRP A CA 1
ATOM 609 C C . TRP A 1 89 ? -1.835 2.262 4.742 1.00 96.38 89 TRP A C 1
ATOM 611 O O . TRP A 1 89 ? -0.698 2.705 4.662 1.00 96.38 89 TRP A O 1
ATOM 621 N N . ASP A 1 90 ? -2.908 3.016 4.920 1.00 95.06 90 ASP A N 1
ATOM 622 C CA . ASP A 1 90 ? -2.841 4.427 5.270 1.00 95.06 90 ASP A CA 1
ATOM 623 C C . ASP A 1 90 ? -2.893 4.540 6.797 1.00 95.06 90 ASP A C 1
ATOM 625 O O . ASP A 1 90 ? -3.901 4.201 7.435 1.00 95.06 90 ASP A O 1
ATOM 629 N N . LEU A 1 91 ? -1.785 4.981 7.397 1.00 94.31 91 LEU A N 1
ATOM 630 C CA . LEU A 1 91 ? -1.662 5.077 8.850 1.00 94.31 91 LEU A CA 1
ATOM 631 C C . LEU A 1 91 ? -2.419 6.281 9.413 1.00 94.31 91 LEU A C 1
ATOM 633 O O . LEU A 1 91 ? -2.828 6.251 10.578 1.00 94.31 91 LEU A O 1
ATOM 637 N N . TYR A 1 92 ? -2.625 7.315 8.596 1.00 92.62 92 TYR A N 1
ATOM 638 C CA . TYR A 1 92 ? -3.394 8.490 8.963 1.00 92.62 92 TYR A CA 1
ATOM 639 C C . TYR A 1 92 ? -4.872 8.148 9.006 1.00 92.62 92 TYR A C 1
ATOM 641 O O . TYR A 1 92 ? -5.469 8.187 10.080 1.00 92.62 92 TYR A O 1
ATOM 649 N N . HIS A 1 93 ? -5.458 7.746 7.878 1.00 93.44 93 HIS A N 1
ATOM 650 C CA . HIS A 1 93 ? -6.882 7.425 7.775 1.00 93.44 93 HIS A CA 1
ATOM 651 C C . HIS A 1 93 ? -7.245 6.090 8.432 1.00 93.44 93 HIS A C 1
ATOM 653 O O . HIS A 1 93 ? -8.428 5.820 8.642 1.00 93.44 93 HIS A O 1
ATOM 659 N N . GLN A 1 94 ? -6.248 5.291 8.830 1.00 95.44 94 GLN A N 1
ATOM 660 C CA . GLN A 1 94 ? -6.428 3.982 9.465 1.00 95.44 94 GLN A CA 1
ATOM 661 C C . GLN A 1 94 ? -7.264 3.082 8.560 1.00 95.44 94 GLN A C 1
ATOM 663 O O . GLN A 1 94 ? -8.274 2.494 8.967 1.00 95.44 94 GLN A O 1
ATOM 668 N N . GLN A 1 95 ? -6.819 3.021 7.309 1.00 96.75 95 GLN A N 1
ATOM 669 C CA . GLN A 1 95 ? -7.429 2.264 6.232 1.00 96.75 95 GLN A CA 1
ATOM 670 C C . GLN A 1 95 ? -6.412 1.313 5.609 1.00 96.75 95 GLN A C 1
ATOM 672 O O . GLN A 1 95 ? -5.201 1.487 5.735 1.00 96.75 95 GLN A O 1
ATOM 677 N N . MET A 1 96 ? -6.915 0.288 4.935 1.00 96.88 96 MET A N 1
ATOM 678 C CA . MET A 1 96 ? -6.121 -0.674 4.193 1.00 96.88 96 MET A CA 1
ATOM 679 C C . MET A 1 96 ? -6.833 -1.056 2.897 1.00 96.88 96 MET A C 1
ATOM 681 O O . MET A 1 96 ? -8.039 -1.317 2.889 1.00 96.88 96 MET A O 1
ATOM 685 N N . THR A 1 97 ? -6.068 -1.162 1.816 1.00 96.94 97 THR A N 1
ATOM 686 C CA . THR A 1 97 ? -6.520 -1.742 0.550 1.00 96.94 97 THR A CA 1
ATOM 687 C C . THR A 1 97 ? -5.565 -2.835 0.079 1.00 96.94 97 THR A C 1
ATOM 689 O O . THR A 1 97 ? -4.465 -3.016 0.606 1.00 96.94 97 THR A O 1
ATOM 692 N N . VAL A 1 98 ? -6.027 -3.596 -0.907 1.00 96.50 98 VAL A N 1
ATOM 693 C CA . VAL A 1 98 ? -5.202 -4.523 -1.674 1.00 96.50 98 VAL A CA 1
ATOM 694 C C . VAL A 1 98 ? -5.405 -4.173 -3.134 1.00 96.50 98 VAL A C 1
ATOM 696 O O . VAL A 1 98 ? -6.503 -4.378 -3.654 1.00 96.50 98 VAL A O 1
ATOM 699 N N . SER A 1 99 ? -4.370 -3.672 -3.790 1.00 94.88 99 SER A N 1
ATOM 700 C CA . SER A 1 99 ? -4.415 -3.262 -5.190 1.00 94.88 99 SER A CA 1
ATOM 701 C C . SER A 1 99 ? -3.626 -4.249 -6.034 1.00 94.88 99 SER A C 1
ATOM 703 O O . SER A 1 99 ? -2.602 -4.771 -5.617 1.00 94.88 99 SER A O 1
ATOM 705 N N . ARG A 1 100 ? -4.116 -4.550 -7.230 1.00 95.69 100 ARG A N 1
ATOM 706 C CA . ARG A 1 100 ? -3.320 -5.204 -8.272 1.00 95.69 100 ARG A CA 1
ATOM 707 C C . ARG A 1 100 ? -2.946 -4.162 -9.301 1.00 95.69 100 ARG A C 1
ATOM 709 O O . ARG A 1 100 ? -3.736 -3.255 -9.554 1.00 95.69 100 ARG A O 1
ATOM 716 N N . TYR A 1 101 ? -1.811 -4.338 -9.941 1.00 94.19 101 TYR A N 1
ATOM 717 C CA . TYR A 1 101 ? -1.371 -3.415 -10.970 1.00 94.19 101 TYR A CA 1
ATOM 718 C C . TYR A 1 101 ? -0.663 -4.142 -12.093 1.00 94.19 101 TYR A C 1
ATOM 720 O O . TYR A 1 101 ? -0.224 -5.286 -11.958 1.00 94.19 101 TYR A O 1
ATOM 728 N N . ALA A 1 102 ? -0.625 -3.472 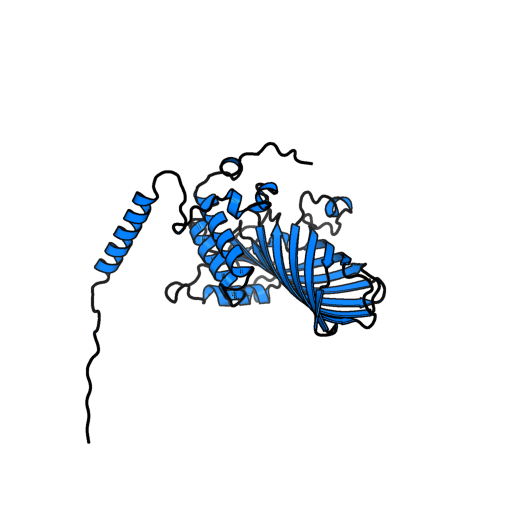-13.231 1.00 94.75 102 ALA A N 1
ATOM 729 C CA . ALA A 1 102 ? 0.176 -3.850 -14.373 1.00 94.75 102 ALA A CA 1
ATOM 730 C C . ALA A 1 102 ? 0.537 -2.581 -15.134 1.00 94.75 102 ALA A C 1
ATOM 732 O O . ALA A 1 102 ? -0.229 -1.611 -15.129 1.00 94.75 102 ALA A O 1
ATOM 733 N N . GLY A 1 103 ? 1.679 -2.614 -15.798 1.00 93.06 103 GLY A N 1
ATOM 734 C CA . GLY A 1 103 ? 2.190 -1.464 -16.510 1.00 93.06 103 GLY A CA 1
ATOM 735 C C . GLY A 1 103 ? 3.297 -1.824 -17.480 1.00 93.06 103 GLY A C 1
ATOM 736 O O . GLY A 1 103 ? 3.655 -2.992 -17.672 1.00 93.06 103 GLY A O 1
ATOM 737 N N . ALA A 1 104 ? 3.815 -0.785 -18.112 1.00 93.31 104 ALA A N 1
ATOM 738 C CA . ALA A 1 104 ? 4.982 -0.855 -18.963 1.00 93.31 104 ALA A CA 1
ATOM 739 C C . ALA A 1 104 ? 5.807 0.420 -18.801 1.00 93.31 104 ALA A C 1
ATOM 741 O O . ALA A 1 104 ? 5.327 1.438 -18.317 1.00 93.31 104 ALA A O 1
ATOM 742 N N . GLY A 1 105 ? 7.066 0.370 -19.195 1.00 90.75 105 GLY A N 1
ATOM 743 C CA . GLY A 1 105 ? 7.954 1.502 -19.031 1.00 90.75 105 GLY A CA 1
ATOM 744 C C . GLY A 1 105 ? 9.214 1.387 -19.852 1.00 90.75 105 GLY A C 1
ATOM 745 O O . GLY A 1 105 ? 9.357 0.520 -20.722 1.00 90.75 105 GLY A O 1
ATOM 746 N N . ILE A 1 106 ? 10.127 2.298 -19.549 1.00 86.25 106 ILE A N 1
ATOM 747 C CA . ILE A 1 106 ? 11.457 2.337 -20.126 1.00 86.25 106 ILE A CA 1
ATOM 748 C C . ILE A 1 106 ? 12.465 2.298 -18.982 1.00 86.25 106 ILE A C 1
ATOM 750 O O . ILE A 1 106 ? 12.401 3.111 -18.060 1.00 86.25 106 ILE A O 1
ATOM 754 N N . GLY A 1 107 ? 13.400 1.360 -19.068 1.00 85.19 107 GLY A N 1
ATOM 755 C CA . GLY A 1 107 ? 14.462 1.158 -18.088 1.00 85.19 107 GLY A CA 1
ATOM 756 C C . GLY A 1 107 ? 15.817 0.938 -18.752 1.00 85.19 107 GLY A C 1
ATOM 757 O O . GLY A 1 107 ? 16.011 1.229 -19.943 1.00 85.19 107 GLY A O 1
ATOM 758 N N . ALA A 1 108 ? 16.764 0.421 -17.971 1.00 81.19 108 ALA A N 1
ATOM 759 C CA . ALA A 1 108 ? 18.060 0.010 -18.485 1.00 81.19 108 ALA A CA 1
ATOM 760 C C . ALA A 1 108 ? 17.890 -1.081 -19.566 1.00 81.19 108 ALA A C 1
ATOM 762 O O . ALA A 1 108 ? 17.032 -1.957 -19.443 1.00 81.19 108 ALA A O 1
ATOM 763 N N . PRO A 1 109 ? 18.658 -1.040 -20.674 1.00 80.38 109 PRO A N 1
ATOM 764 C CA . PRO A 1 109 ? 18.540 -2.054 -21.712 1.00 80.38 109 PRO A CA 1
ATOM 765 C C . PRO A 1 109 ? 18.935 -3.452 -21.214 1.00 80.38 109 PRO A C 1
ATOM 767 O O . PRO A 1 109 ? 20.110 -3.691 -20.949 1.00 80.38 109 PRO A O 1
ATOM 770 N N . GLY A 1 110 ? 17.990 -4.394 -21.201 1.00 82.12 110 GLY A N 1
ATOM 771 C CA . GLY A 1 110 ? 18.200 -5.744 -20.675 1.00 82.12 110 GLY A CA 1
ATOM 772 C C . GLY A 1 110 ? 17.403 -6.832 -21.397 1.00 82.12 110 GLY A C 1
ATOM 773 O O . GLY A 1 110 ? 16.618 -6.571 -22.312 1.00 82.12 110 GLY A O 1
ATOM 774 N N . VAL A 1 111 ? 17.638 -8.088 -21.012 1.00 84.25 111 VAL A N 1
ATOM 775 C CA . VAL A 1 111 ? 16.765 -9.221 -21.351 1.00 84.25 111 VAL A CA 1
ATOM 776 C C . VAL A 1 111 ? 16.695 -10.126 -20.135 1.00 84.25 111 VAL A C 1
ATOM 778 O O . VAL A 1 111 ? 17.671 -10.808 -19.816 1.00 84.25 111 VAL A O 1
ATOM 781 N N . GLY A 1 112 ? 15.537 -10.153 -19.491 1.00 85.25 112 GLY A N 1
ATOM 782 C CA . GLY A 1 112 ? 15.388 -10.840 -18.220 1.00 85.25 112 GLY A CA 1
ATOM 783 C C . GLY A 1 112 ? 13.939 -10.943 -17.784 1.00 85.25 112 GLY A C 1
ATOM 784 O O . GLY A 1 112 ? 13.034 -10.356 -18.385 1.00 85.25 112 GLY A O 1
ATOM 785 N N . ALA A 1 113 ? 13.737 -11.745 -16.750 1.00 84.06 113 ALA A N 1
ATOM 786 C CA . ALA A 1 113 ? 12.503 -11.769 -15.992 1.00 84.06 113 ALA A CA 1
ATOM 787 C C . ALA A 1 113 ? 12.846 -11.964 -14.518 1.00 84.06 113 ALA A C 1
ATOM 789 O O . ALA A 1 113 ? 13.679 -12.813 -14.177 1.00 84.06 113 ALA A O 1
ATOM 790 N N . SER A 1 114 ? 12.173 -11.210 -13.662 1.00 82.25 114 SER A N 1
ATOM 791 C CA . SER A 1 114 ? 12.359 -11.248 -12.221 1.00 82.25 114 SER A CA 1
ATOM 792 C C . SER A 1 114 ? 11.011 -11.295 -11.511 1.00 82.25 114 SER A C 1
ATOM 794 O O . SER A 1 114 ? 9.955 -10.971 -12.061 1.00 82.25 114 SER A O 1
ATOM 796 N N . ALA A 1 115 ? 11.037 -11.785 -10.279 1.00 82.75 115 ALA A N 1
ATOM 797 C CA . ALA A 1 115 ? 9.951 -11.631 -9.336 1.00 82.75 115 ALA A CA 1
ATOM 798 C C . ALA A 1 115 ? 10.527 -11.067 -8.044 1.00 82.75 115 ALA A C 1
ATOM 800 O O . ALA A 1 115 ? 11.483 -11.624 -7.501 1.00 82.75 115 ALA A O 1
ATOM 801 N N . GLN A 1 116 ? 9.933 -9.996 -7.540 1.00 85.31 116 GLN A N 1
ATOM 802 C CA . GLN A 1 116 ? 10.367 -9.340 -6.321 1.00 85.31 116 GLN A CA 1
ATOM 803 C C . GLN A 1 116 ? 9.266 -9.294 -5.276 1.00 85.31 116 GLN A C 1
ATOM 805 O O . GLN A 1 116 ? 8.079 -9.190 -5.581 1.00 85.31 116 GLN A O 1
ATOM 810 N N . ALA A 1 117 ? 9.675 -9.400 -4.017 1.00 84.50 117 ALA A N 1
ATOM 811 C CA . ALA A 1 117 ? 8.839 -9.072 -2.878 1.00 84.50 117 ALA A CA 1
ATOM 812 C C . ALA A 1 117 ? 9.447 -7.854 -2.196 1.00 84.50 117 ALA A C 1
ATOM 814 O O . ALA A 1 117 ? 10.636 -7.864 -1.875 1.00 84.50 117 ALA A O 1
ATOM 815 N N . TYR A 1 118 ? 8.638 -6.832 -1.947 1.00 85.25 118 TYR A N 1
ATOM 816 C CA . TYR A 1 118 ? 9.116 -5.587 -1.368 1.00 85.25 118 TYR A CA 1
ATOM 817 C C . TYR A 1 118 ? 8.242 -5.107 -0.224 1.00 85.25 118 TYR A C 1
ATOM 819 O O . TYR A 1 118 ? 7.078 -5.475 -0.058 1.00 85.25 118 TYR A O 1
ATOM 827 N N . VAL A 1 119 ? 8.846 -4.257 0.590 1.00 86.56 119 VAL A N 1
ATOM 828 C CA . VAL A 1 119 ? 8.172 -3.504 1.635 1.00 86.56 119 VAL A CA 1
ATOM 829 C C . VAL A 1 119 ? 8.698 -2.080 1.609 1.00 86.56 119 VAL A C 1
ATOM 831 O O . VAL A 1 119 ? 9.892 -1.857 1.426 1.00 86.56 119 VAL A O 1
ATOM 834 N N . GLY A 1 120 ? 7.810 -1.114 1.780 1.00 86.94 120 GLY A N 1
ATOM 835 C CA . GLY A 1 120 ? 8.153 0.290 1.678 1.00 86.94 120 GLY A CA 1
ATOM 836 C C . GLY A 1 120 ? 7.283 1.189 2.534 1.00 86.94 120 GLY A C 1
ATOM 837 O O . GLY A 1 120 ? 6.246 0.778 3.056 1.00 86.94 120 GLY A O 1
ATOM 838 N N . ALA A 1 121 ? 7.730 2.428 2.669 1.00 86.38 121 ALA A N 1
ATOM 839 C CA . ALA A 1 121 ? 6.918 3.522 3.171 1.00 86.38 121 ALA A CA 1
ATOM 840 C C . ALA A 1 121 ? 6.475 4.383 1.987 1.00 86.38 121 ALA A C 1
ATOM 842 O O . ALA A 1 121 ? 7.226 4.559 1.026 1.00 86.38 121 ALA A O 1
ATOM 843 N N . ALA A 1 122 ? 5.258 4.898 2.074 1.00 87.88 122 ALA A N 1
ATOM 844 C CA . ALA A 1 122 ? 4.667 5.821 1.121 1.00 87.88 122 ALA A CA 1
ATOM 845 C C . ALA A 1 122 ? 4.164 7.058 1.868 1.00 87.88 122 ALA A C 1
ATOM 847 O O . ALA A 1 122 ? 3.823 6.966 3.045 1.00 87.88 122 ALA A O 1
ATOM 848 N N . PHE A 1 123 ? 4.111 8.199 1.203 1.00 85.81 123 PHE A N 1
ATOM 849 C CA . PHE A 1 123 ? 3.728 9.487 1.776 1.00 85.81 123 PHE A CA 1
ATOM 850 C C . PHE A 1 123 ? 2.824 10.234 0.798 1.00 85.81 123 PHE A C 1
ATOM 852 O O . PHE A 1 123 ? 2.834 9.929 -0.393 1.00 85.81 123 PHE A O 1
ATOM 859 N N . GLY A 1 124 ? 2.068 11.215 1.293 1.00 81.06 124 GLY A N 1
ATOM 860 C CA . GLY A 1 124 ? 1.193 12.043 0.454 1.00 81.06 124 GLY A CA 1
ATOM 861 C C . GLY A 1 124 ? -0.228 11.495 0.272 1.00 81.06 124 GLY A C 1
ATOM 862 O O . GLY A 1 124 ? -0.926 11.901 -0.655 1.00 81.06 124 GLY A O 1
ATOM 863 N N . PHE A 1 125 ? -0.680 10.589 1.151 1.00 83.06 125 PHE A N 1
ATOM 864 C CA . PHE A 1 125 ? -2.078 10.138 1.173 1.00 83.06 125 PHE A CA 1
ATOM 865 C C . PHE A 1 125 ? -2.999 11.266 1.646 1.00 83.06 125 PHE A C 1
ATOM 867 O O . PHE A 1 125 ? -3.025 11.619 2.828 1.00 83.06 125 PHE A O 1
ATOM 874 N N . GLU A 1 126 ? -3.782 11.829 0.738 1.00 82.56 126 GLU A N 1
ATOM 875 C CA . GLU A 1 126 ? -4.682 12.936 1.039 1.00 82.56 126 GLU A CA 1
ATOM 876 C C . GLU A 1 126 ? -6.096 12.467 1.353 1.00 82.56 126 GLU A C 1
ATOM 878 O O . GLU A 1 126 ? -6.700 12.959 2.310 1.00 82.56 126 GLU A O 1
ATOM 883 N N . HIS A 1 127 ? -6.605 11.506 0.578 1.00 83.12 127 HIS A N 1
ATOM 884 C CA . HIS A 1 127 ? -7.994 11.045 0.662 1.00 83.12 127 HIS A CA 1
ATOM 885 C C . HIS A 1 127 ? -8.132 9.636 1.240 1.00 83.12 127 HIS A C 1
ATOM 887 O O . HIS A 1 127 ? -9.249 9.175 1.476 1.00 83.12 127 HIS A O 1
ATOM 893 N N . GLY A 1 128 ? -7.015 8.959 1.504 1.00 87.75 128 GLY A N 1
ATOM 894 C CA . GLY A 1 128 ? -7.007 7.589 1.993 1.00 87.75 128 GLY A CA 1
ATOM 895 C C . GLY A 1 128 ? -6.236 6.659 1.072 1.00 87.75 128 GLY A C 1
ATOM 896 O O . GLY A 1 128 ? -5.589 7.069 0.111 1.00 87.75 128 GLY A O 1
ATOM 897 N N . VAL A 1 129 ? -6.401 5.357 1.295 1.00 89.56 129 VAL A N 1
ATOM 898 C CA . VAL A 1 129 ? -5.848 4.319 0.406 1.00 89.56 129 VAL A CA 1
ATOM 899 C C . VAL A 1 129 ? -6.453 4.326 -1.009 1.00 89.56 129 VAL A C 1
ATOM 901 O O . VAL A 1 129 ? -6.003 3.570 -1.864 1.00 89.56 129 VAL A O 1
ATOM 904 N N . SER A 1 130 ? -7.473 5.149 -1.260 1.00 84.25 130 SER A N 1
ATOM 905 C CA . SER A 1 130 ? -8.042 5.392 -2.589 1.00 84.25 130 SER A CA 1
ATOM 906 C C . SER A 1 130 ? -7.101 6.133 -3.521 1.00 84.25 130 SER A C 1
ATOM 908 O O . SER A 1 130 ? -7.195 5.958 -4.727 1.00 84.25 130 SER A O 1
ATOM 910 N N . ASP A 1 131 ? -6.147 6.886 -2.969 1.00 82.38 131 ASP A N 1
ATOM 911 C CA . ASP A 1 131 ? -5.069 7.489 -3.757 1.00 82.38 131 ASP A CA 1
ATOM 912 C C . ASP A 1 131 ? -4.144 6.407 -4.370 1.00 82.38 131 ASP A C 1
ATOM 914 O O . ASP A 1 131 ? -3.240 6.717 -5.137 1.00 82.38 131 ASP A O 1
ATOM 918 N N . TRP A 1 132 ? -4.379 5.126 -4.044 1.00 83.19 132 TRP A N 1
ATOM 919 C CA . TRP A 1 132 ? -3.745 3.933 -4.615 1.00 83.19 132 TRP A CA 1
ATOM 920 C C . TRP A 1 132 ? -4.652 3.176 -5.610 1.00 83.19 132 TRP A C 1
ATOM 922 O O . TRP A 1 132 ? -4.565 1.946 -5.746 1.00 83.19 132 TRP A O 1
ATOM 932 N N . ASP A 1 133 ? -5.561 3.897 -6.267 1.00 86.75 133 ASP A N 1
ATOM 933 C CA . ASP A 1 133 ? -6.413 3.445 -7.370 1.00 86.75 133 ASP A CA 1
ATOM 934 C C . ASP A 1 133 ? -6.355 4.483 -8.496 1.00 86.75 133 ASP A C 1
ATOM 936 O O . ASP A 1 133 ? -6.619 5.659 -8.263 1.00 86.75 133 ASP A O 1
ATOM 940 N N . GLY A 1 134 ? -5.983 4.068 -9.708 1.00 86.25 134 GLY A N 1
ATOM 941 C CA . GLY A 1 134 ? -5.836 4.994 -10.833 1.00 86.25 134 GLY A CA 1
ATOM 942 C C . GLY A 1 134 ? -4.586 4.784 -11.680 1.00 86.25 134 GLY A C 1
ATOM 943 O O . GLY A 1 134 ? -3.797 3.855 -11.461 1.00 86.25 134 GLY A O 1
ATOM 944 N N . TYR A 1 135 ? -4.442 5.646 -12.694 1.00 87.81 135 TYR A N 1
ATOM 945 C CA . TYR A 1 135 ? -3.239 5.699 -13.524 1.00 87.81 135 TYR A CA 1
ATOM 946 C C . TYR A 1 135 ? -2.089 6.264 -12.709 1.00 87.81 135 TYR A C 1
ATOM 948 O O . TYR A 1 135 ? -2.276 7.157 -11.886 1.00 87.81 135 TYR A O 1
ATOM 956 N N . PHE A 1 136 ? -0.893 5.750 -12.958 1.00 87.62 136 PHE A N 1
ATOM 957 C CA . PHE A 1 136 ? 0.303 6.263 -12.322 1.00 87.62 136 PHE A CA 1
ATOM 958 C C . PHE A 1 136 ? 1.471 6.331 -13.283 1.00 87.62 136 PHE A C 1
ATOM 960 O O . PHE A 1 136 ? 1.572 5.540 -14.225 1.00 87.62 136 PHE A O 1
ATOM 967 N N . VAL A 1 137 ? 2.371 7.263 -12.990 1.00 85.88 137 VAL A N 1
ATOM 968 C CA . VAL A 1 137 ? 3.710 7.319 -13.566 1.00 85.88 137 VAL A CA 1
ATOM 969 C C . VAL A 1 137 ? 4.699 7.340 -12.417 1.00 85.88 137 VAL A C 1
ATOM 971 O O . VAL A 1 137 ? 4.650 8.232 -11.571 1.00 85.88 137 VAL A O 1
ATOM 974 N N . THR A 1 138 ? 5.600 6.367 -12.406 1.00 85.00 138 THR A N 1
ATOM 975 C CA . THR A 1 138 ? 6.600 6.189 -11.361 1.00 85.00 138 THR A CA 1
ATOM 976 C C . THR A 1 138 ? 7.990 6.347 -11.947 1.00 85.00 138 THR A C 1
ATOM 978 O O . THR A 1 138 ? 8.339 5.716 -12.942 1.00 85.00 138 THR A O 1
ATOM 981 N N . ALA A 1 139 ? 8.802 7.180 -11.306 1.00 82.56 139 ALA A N 1
ATOM 982 C CA . ALA A 1 139 ? 10.243 7.170 -11.485 1.00 82.56 139 ALA A CA 1
ATOM 983 C C . ALA A 1 139 ? 10.863 6.388 -10.325 1.00 82.56 139 ALA A C 1
ATOM 985 O O . ALA A 1 139 ? 10.671 6.764 -9.166 1.00 82.56 139 ALA A O 1
ATOM 986 N N . THR A 1 140 ? 11.599 5.320 -10.631 1.00 83.19 140 THR A N 1
ATOM 987 C CA . THR A 1 140 ? 12.339 4.537 -9.633 1.00 83.19 140 THR A CA 1
ATOM 988 C C . THR A 1 140 ? 13.837 4.730 -9.803 1.00 83.19 140 THR A C 1
ATOM 990 O O . THR A 1 140 ? 14.344 4.887 -10.916 1.00 83.19 140 THR A O 1
ATOM 993 N N . ALA A 1 141 ? 14.547 4.741 -8.679 1.00 78.75 141 ALA A N 1
ATOM 994 C CA . ALA A 1 141 ? 15.996 4.641 -8.629 1.00 78.75 141 ALA A CA 1
ATOM 995 C C . ALA A 1 141 ? 16.367 3.543 -7.634 1.00 78.75 141 ALA A C 1
ATOM 997 O O . ALA A 1 141 ? 16.035 3.646 -6.450 1.00 78.75 141 ALA A O 1
ATOM 998 N N . GLU A 1 142 ? 17.054 2.513 -8.113 1.00 79.44 142 GLU A N 1
ATOM 999 C CA . GLU A 1 142 ? 17.325 1.291 -7.359 1.00 79.44 142 GLU A CA 1
ATOM 1000 C C . GLU A 1 142 ? 18.814 0.971 -7.361 1.00 79.44 142 GLU A C 1
ATOM 1002 O O . GLU A 1 142 ? 19.537 1.296 -8.307 1.00 79.44 142 GLU A O 1
ATOM 1007 N N . ILE A 1 143 ? 19.288 0.370 -6.268 1.00 74.62 143 ILE A N 1
ATOM 1008 C CA . ILE A 1 143 ? 20.670 -0.089 -6.147 1.00 74.62 143 ILE A CA 1
ATOM 1009 C C . ILE A 1 143 ? 20.675 -1.610 -6.032 1.00 74.62 143 ILE A C 1
ATOM 1011 O O . ILE A 1 143 ? 20.429 -2.131 -4.950 1.00 74.62 143 ILE A O 1
ATOM 1015 N N . GLY A 1 144 ? 21.010 -2.316 -7.110 1.00 71.12 144 GLY A N 1
ATOM 1016 C CA . GLY A 1 144 ? 21.107 -3.775 -7.100 1.00 71.12 144 GLY A CA 1
ATOM 1017 C C . GLY A 1 144 ? 22.313 -4.255 -6.288 1.00 71.12 144 GLY A C 1
ATOM 1018 O O . GLY A 1 144 ? 23.468 -4.062 -6.684 1.00 71.12 144 GLY A O 1
ATOM 1019 N N . LEU A 1 145 ? 22.071 -4.882 -5.132 1.00 73.75 145 LEU A N 1
ATOM 1020 C CA . LEU A 1 145 ? 23.116 -5.490 -4.304 1.00 73.75 145 LEU A CA 1
ATOM 1021 C C . LEU A 1 145 ? 23.069 -7.020 -4.442 1.00 73.75 145 LEU A C 1
ATOM 1023 O O . LEU A 1 145 ? 22.245 -7.665 -3.784 1.00 73.75 145 LEU A O 1
ATOM 1027 N N . PRO A 1 146 ? 23.953 -7.636 -5.250 1.00 69.69 146 PRO A N 1
ATOM 1028 C CA . PRO A 1 146 ? 23.941 -9.081 -5.446 1.00 69.69 146 PRO A CA 1
ATOM 1029 C C . PRO A 1 146 ? 24.331 -9.800 -4.147 1.00 69.69 146 PRO A C 1
ATOM 1031 O O . PRO A 1 146 ? 25.381 -9.529 -3.558 1.00 69.69 146 PRO A O 1
ATOM 1034 N N . LEU A 1 147 ? 23.489 -10.733 -3.693 1.00 64.88 147 LEU A N 1
ATOM 1035 C CA . LEU A 1 147 ? 23.730 -11.532 -2.486 1.00 64.88 147 LEU A CA 1
ATOM 1036 C C . LEU A 1 147 ? 24.232 -12.948 -2.805 1.00 64.88 147 LEU A C 1
ATOM 1038 O O . LEU A 1 147 ? 25.095 -13.461 -2.091 1.00 64.88 147 LEU A O 1
ATOM 1042 N N . LEU A 1 148 ? 23.690 -13.589 -3.848 1.00 62.06 148 LEU A N 1
ATOM 1043 C CA . LEU A 1 148 ? 24.010 -14.969 -4.243 1.00 62.06 148 LEU A CA 1
ATOM 1044 C C . LEU A 1 148 ? 24.131 -15.086 -5.766 1.00 62.06 148 LEU A C 1
ATOM 1046 O O . LEU A 1 148 ? 23.103 -15.197 -6.431 1.00 62.06 148 LEU A O 1
ATOM 1050 N N . ASP A 1 149 ? 25.372 -15.110 -6.269 1.00 59.22 149 ASP A N 1
ATOM 1051 C CA . ASP A 1 149 ? 25.765 -15.508 -7.636 1.00 59.22 149 ASP A CA 1
ATOM 1052 C C . ASP A 1 149 ? 24.729 -15.143 -8.727 1.00 59.22 149 ASP A C 1
ATOM 1054 O O . ASP A 1 149 ? 24.295 -16.010 -9.480 1.00 59.22 149 ASP A O 1
ATOM 1058 N N . ASP A 1 150 ? 24.313 -13.872 -8.769 1.00 64.56 150 ASP A N 1
ATOM 1059 C CA . ASP A 1 150 ? 23.406 -13.260 -9.760 1.00 64.56 150 ASP A CA 1
ATOM 1060 C C . ASP A 1 150 ? 21.918 -13.697 -9.742 1.00 64.56 150 ASP A C 1
ATOM 1062 O O . ASP A 1 150 ? 21.151 -13.259 -10.592 1.00 64.56 150 ASP A O 1
ATOM 1066 N N . TYR A 1 151 ? 21.465 -14.520 -8.784 1.00 61.94 151 TYR A N 1
ATOM 1067 C CA . TYR A 1 151 ? 20.056 -14.982 -8.720 1.00 61.94 151 TYR A CA 1
ATOM 1068 C C . TYR A 1 151 ? 19.210 -14.319 -7.635 1.00 61.94 151 TYR A C 1
ATOM 1070 O O . TYR A 1 151 ? 17.982 -14.383 -7.687 1.00 61.94 151 TYR A O 1
ATOM 1078 N N . VAL A 1 152 ? 19.860 -13.779 -6.604 1.00 72.44 152 VAL A N 1
ATOM 1079 C CA . VAL A 1 152 ? 19.201 -13.095 -5.489 1.00 72.44 152 VAL A CA 1
ATOM 1080 C C . VAL A 1 152 ? 19.894 -11.762 -5.287 1.00 72.44 152 VAL A C 1
ATOM 1082 O O . VAL A 1 152 ? 21.083 -11.745 -4.938 1.00 72.44 152 VAL A O 1
ATOM 1085 N N . SER A 1 153 ? 19.155 -10.670 -5.443 1.00 70.94 153 SER A N 1
ATOM 1086 C CA . SER A 1 153 ? 19.617 -9.333 -5.085 1.00 70.94 153 SER A CA 1
ATOM 1087 C C . SER A 1 153 ? 18.728 -8.711 -4.014 1.00 70.94 153 SER A C 1
ATOM 1089 O O . SER A 1 153 ? 17.581 -9.106 -3.775 1.00 70.94 153 SER A O 1
ATOM 1091 N N . LEU A 1 154 ? 19.346 -7.806 -3.264 1.00 73.50 154 LEU A N 1
ATOM 1092 C CA . LEU A 1 154 ? 18.651 -6.870 -2.403 1.00 73.50 154 LEU A CA 1
ATOM 1093 C C . LEU A 1 154 ? 18.612 -5.541 -3.145 1.00 73.50 154 LEU A C 1
ATOM 1095 O O . LEU A 1 154 ? 19.672 -5.004 -3.462 1.00 73.50 154 LEU A O 1
ATOM 1099 N N . ASP A 1 155 ? 17.411 -5.015 -3.342 1.00 75.31 155 ASP A N 1
ATOM 1100 C CA . ASP A 1 155 ? 17.174 -3.862 -4.204 1.00 75.31 155 ASP A CA 1
ATOM 1101 C C . ASP A 1 155 ? 16.524 -2.752 -3.358 1.00 75.31 155 ASP A C 1
ATOM 1103 O O . ASP A 1 155 ? 15.296 -2.624 -3.289 1.00 75.31 155 ASP A O 1
ATOM 1107 N N . PRO A 1 156 ? 17.312 -2.000 -2.560 1.00 71.50 156 PRO A N 1
ATOM 1108 C CA . PRO A 1 156 ? 16.832 -0.759 -1.976 1.00 71.50 156 PRO A CA 1
ATOM 1109 C C . PRO A 1 156 ? 16.540 0.247 -3.092 1.00 71.50 156 PRO A C 1
ATOM 1111 O O . PRO A 1 156 ? 17.417 0.575 -3.897 1.00 71.50 156 PRO A O 1
ATOM 1114 N N . GLY A 1 157 ? 15.312 0.756 -3.088 1.00 75.12 157 GLY A N 1
ATOM 1115 C CA . GLY A 1 157 ? 14.790 1.679 -4.080 1.00 75.12 157 GLY A CA 1
ATOM 1116 C C . GLY A 1 157 ? 14.161 2.916 -3.452 1.00 75.12 157 GLY A C 1
ATOM 1117 O O . GLY A 1 157 ? 13.572 2.882 -2.368 1.00 75.12 157 GLY A O 1
ATOM 1118 N N . ALA A 1 158 ? 14.280 4.034 -4.151 1.00 76.25 158 ALA A N 1
ATOM 1119 C CA . ALA A 1 158 ? 13.436 5.198 -3.939 1.00 76.25 158 ALA A CA 1
ATOM 1120 C C . ALA A 1 158 ? 12.503 5.335 -5.138 1.00 76.25 158 ALA A C 1
ATOM 1122 O O . ALA A 1 158 ? 12.916 5.089 -6.275 1.00 76.25 158 ALA A O 1
ATOM 1123 N N . TYR A 1 159 ? 11.265 5.750 -4.891 1.00 79.75 159 TYR A N 1
ATOM 1124 C CA . TYR A 1 159 ? 10.313 6.000 -5.958 1.00 79.75 159 TYR A CA 1
ATOM 1125 C C . TYR A 1 159 ? 9.550 7.298 -5.728 1.00 79.75 159 TYR A C 1
ATOM 1127 O O . TYR A 1 159 ? 9.259 7.706 -4.600 1.00 79.75 159 TYR A O 1
ATOM 1135 N N . VAL A 1 160 ? 9.206 7.939 -6.836 1.00 77.75 160 VAL A N 1
ATOM 1136 C CA . VAL A 1 160 ? 8.257 9.047 -6.870 1.00 77.75 160 VAL A CA 1
ATOM 1137 C C . VAL A 1 160 ? 7.191 8.679 -7.882 1.00 77.75 160 VAL A C 1
ATOM 1139 O O . VAL A 1 160 ? 7.509 8.426 -9.043 1.00 77.75 160 VAL A O 1
ATOM 1142 N N . SER A 1 161 ? 5.944 8.629 -7.427 1.00 80.00 161 SER A N 1
ATOM 1143 C CA . SER A 1 161 ? 4.782 8.290 -8.237 1.00 80.00 161 SER A CA 1
ATOM 1144 C C . SER A 1 161 ? 3.829 9.474 -8.297 1.00 80.00 161 SER A C 1
ATOM 1146 O O . SER A 1 161 ? 3.308 9.936 -7.283 1.00 80.00 161 SER A O 1
ATOM 1148 N N . ALA A 1 162 ? 3.552 9.943 -9.503 1.00 79.81 162 ALA A N 1
ATOM 1149 C CA . ALA A 1 162 ? 2.384 10.773 -9.740 1.00 79.81 162 ALA A CA 1
ATOM 1150 C C . ALA A 1 162 ? 1.180 9.855 -9.963 1.00 79.81 162 ALA A C 1
ATOM 1152 O O . ALA A 1 162 ? 1.302 8.845 -10.662 1.00 79.81 162 ALA A O 1
ATOM 1153 N N . VAL A 1 163 ? 0.041 10.193 -9.359 1.00 79.06 163 VAL A N 1
ATOM 1154 C CA . VAL A 1 163 ? -1.217 9.456 -9.515 1.00 79.06 163 VAL A CA 1
ATOM 1155 C C . VAL A 1 163 ? -2.227 10.374 -10.181 1.00 79.06 163 VAL A C 1
ATOM 1157 O O . VAL A 1 163 ? -2.421 11.506 -9.746 1.00 79.06 163 VAL A O 1
ATOM 1160 N N . ASP A 1 164 ? -2.864 9.876 -11.231 1.00 77.06 164 ASP A N 1
ATOM 1161 C CA . ASP A 1 164 ? -3.983 10.536 -11.888 1.00 77.06 164 ASP A CA 1
ATOM 1162 C C . ASP A 1 164 ? -5.216 10.449 -10.981 1.00 77.06 164 ASP A C 1
ATOM 1164 O O . ASP A 1 164 ? -5.899 9.421 -10.916 1.00 77.06 164 ASP A O 1
ATOM 1168 N N . ARG A 1 165 ? -5.466 11.534 -10.248 1.00 67.38 165 ARG A N 1
ATOM 1169 C CA . ARG A 1 165 ? -6.599 11.654 -9.325 1.00 67.38 165 ARG A CA 1
ATOM 1170 C C . ARG A 1 165 ? -7.865 12.184 -9.989 1.00 67.38 165 ARG A C 1
ATOM 1172 O O . ARG A 1 165 ? -8.948 12.004 -9.431 1.00 67.38 165 ARG A O 1
ATOM 1179 N N . ASP A 1 166 ? -7.756 12.873 -11.124 1.00 68.19 166 ASP A N 1
ATOM 1180 C CA . ASP A 1 166 ? -8.920 13.446 -11.809 1.00 68.19 166 ASP A CA 1
ATOM 1181 C C . ASP A 1 166 ? -9.557 12.469 -12.813 1.00 68.19 166 ASP A C 1
ATOM 1183 O O . ASP A 1 166 ? -10.706 12.659 -13.232 1.00 68.19 166 ASP A O 1
ATOM 1187 N N . GLY A 1 167 ? -8.858 11.365 -13.094 1.00 69.62 167 GLY A N 1
ATOM 1188 C CA . GLY A 1 167 ? -9.324 10.255 -13.905 1.00 69.62 167 GLY A CA 1
ATOM 1189 C C . GLY A 1 167 ? -9.360 10.589 -15.392 1.00 69.62 167 GLY A C 1
ATOM 1190 O O . GLY A 1 167 ? -10.104 9.937 -16.138 1.00 69.62 167 GLY A O 1
ATOM 1191 N N . ASP A 1 168 ? -8.618 11.608 -15.833 1.00 76.00 168 ASP A N 1
ATOM 1192 C CA . ASP A 1 168 ? -8.541 11.998 -17.238 1.00 76.00 168 ASP A CA 1
ATOM 1193 C C . ASP A 1 168 ? -7.603 11.092 -18.068 1.00 76.00 168 ASP A C 1
ATOM 1195 O O . ASP A 1 168 ? -7.636 11.112 -19.307 1.00 76.00 168 ASP A O 1
ATOM 1199 N N . GLY A 1 169 ? -6.859 10.210 -17.394 1.00 71.62 169 GLY A N 1
ATOM 1200 C CA . GLY A 1 169 ? -5.926 9.252 -17.971 1.00 71.62 169 GLY A CA 1
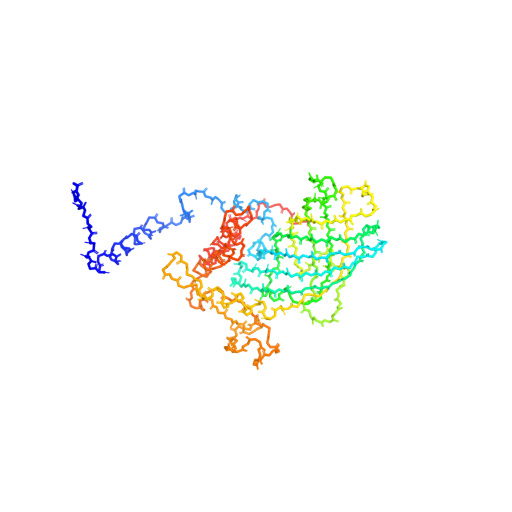ATOM 1201 C C . GLY A 1 169 ? -4.586 9.867 -18.364 1.00 71.62 169 GLY A C 1
ATOM 1202 O O . GLY A 1 169 ? -3.858 9.250 -19.150 1.00 71.62 169 GLY A O 1
ATOM 1203 N N . PHE A 1 170 ? -4.268 11.073 -17.893 1.00 76.31 170 PHE A N 1
ATOM 1204 C CA . PHE A 1 170 ? -3.084 11.823 -18.272 1.00 76.31 170 PHE A CA 1
ATOM 1205 C C . PHE A 1 170 ? -2.355 12.398 -17.054 1.00 76.31 170 PHE A C 1
ATOM 1207 O O . PHE A 1 170 ? -2.884 13.184 -16.286 1.00 76.31 170 PHE A O 1
ATOM 1214 N N . ILE A 1 171 ? -1.067 12.068 -16.944 1.00 73.50 171 ILE A N 1
ATOM 1215 C CA . ILE A 1 171 ? -0.165 12.661 -15.955 1.00 73.50 171 ILE A CA 1
ATOM 1216 C C . ILE A 1 171 ? 0.827 13.547 -16.697 1.00 73.50 171 ILE A C 1
ATOM 1218 O O . ILE A 1 171 ? 1.573 13.090 -17.573 1.00 73.50 171 ILE A O 1
ATOM 1222 N N . ALA A 1 172 ? 0.857 14.831 -16.356 1.00 68.81 172 ALA A N 1
ATOM 1223 C CA . ALA A 1 172 ? 1.799 15.756 -16.957 1.00 68.81 172 ALA A CA 1
ATOM 1224 C C . ALA A 1 172 ? 3.234 15.433 -16.489 1.00 68.81 172 ALA A C 1
ATOM 1226 O O . ALA A 1 172 ? 3.462 15.169 -15.310 1.00 68.81 172 ALA A O 1
ATOM 1227 N N . PRO A 1 173 ? 4.265 15.560 -17.347 1.00 67.81 173 PRO A N 1
ATOM 1228 C CA . PRO A 1 173 ? 5.655 15.347 -16.926 1.00 67.81 173 PRO A CA 1
ATOM 1229 C C . PRO A 1 173 ? 6.092 16.215 -15.734 1.00 67.81 173 PRO A C 1
ATOM 1231 O O . PRO A 1 173 ? 6.968 15.826 -14.967 1.00 67.81 173 PRO A O 1
ATOM 1234 N N . SER A 1 174 ? 5.488 17.396 -15.569 1.00 65.06 174 SER A N 1
ATOM 1235 C CA . SER A 1 174 ? 5.717 18.263 -14.409 1.00 65.06 174 SER A CA 1
ATOM 1236 C C . SER A 1 174 ? 5.182 17.677 -13.102 1.00 65.06 174 SER A C 1
ATOM 1238 O O . SER A 1 174 ? 5.785 17.917 -12.063 1.00 65.06 174 SER A O 1
ATOM 1240 N N . GLU A 1 175 ? 4.100 16.899 -13.150 1.00 65.50 175 GLU A N 1
ATOM 1241 C CA . GLU A 1 175 ? 3.508 16.241 -11.977 1.00 65.50 175 GLU A CA 1
ATOM 1242 C C . GLU A 1 175 ? 4.370 15.076 -11.493 1.00 65.50 175 GLU A C 1
ATOM 1244 O O . GLU A 1 175 ? 4.359 14.763 -10.314 1.00 65.50 175 GLU A O 1
ATOM 1249 N N . VAL A 1 176 ? 5.191 14.481 -12.361 1.00 62.72 176 VAL A N 1
ATOM 1250 C CA . VAL A 1 176 ? 6.173 13.459 -11.959 1.00 62.72 176 VAL A CA 1
ATOM 1251 C C . VAL A 1 176 ? 7.364 14.085 -11.222 1.00 62.72 176 VAL A C 1
ATOM 1253 O O . VAL A 1 176 ? 7.909 13.495 -10.294 1.00 62.72 176 VAL A O 1
ATOM 1256 N N . LEU A 1 177 ? 7.790 15.283 -11.639 1.00 60.81 177 LEU A N 1
ATOM 1257 C CA . LEU A 1 177 ? 8.997 15.943 -11.120 1.00 60.81 177 LEU A CA 1
ATOM 1258 C C . LEU A 1 177 ? 8.754 16.770 -9.854 1.00 60.81 177 LEU A C 1
ATOM 1260 O O . LEU A 1 177 ? 9.683 16.986 -9.079 1.00 60.81 177 LEU A O 1
ATOM 1264 N N . ALA A 1 178 ? 7.535 17.263 -9.670 1.00 61.31 178 ALA A N 1
ATOM 1265 C CA . ALA A 1 178 ? 7.106 17.986 -8.484 1.00 61.31 178 ALA A CA 1
ATOM 1266 C C . ALA A 1 178 ? 5.616 17.703 -8.282 1.00 61.31 178 ALA A C 1
ATOM 1268 O O . ALA A 1 178 ? 4.799 18.542 -8.664 1.00 61.31 178 ALA A O 1
ATOM 1269 N N . PRO A 1 179 ? 5.253 16.518 -7.764 1.00 58.19 179 PRO A N 1
ATOM 1270 C CA . PRO A 1 179 ? 3.860 16.133 -7.652 1.00 58.19 179 PRO A CA 1
ATOM 1271 C C . PRO A 1 179 ? 3.167 17.051 -6.642 1.00 58.19 179 PRO A C 1
ATOM 1273 O O . PRO A 1 179 ? 3.490 16.965 -5.458 1.00 58.19 179 PRO A O 1
ATOM 1276 N N . PRO A 1 180 ? 2.234 17.933 -7.053 1.00 55.69 180 PRO A N 1
ATOM 1277 C CA . PRO A 1 180 ? 1.406 18.636 -6.076 1.00 55.69 180 PRO A CA 1
ATOM 1278 C C . PRO A 1 180 ? 0.501 17.649 -5.317 1.00 55.69 180 PRO A C 1
ATOM 1280 O O . PRO A 1 180 ? 0.106 17.932 -4.195 1.00 55.69 180 PRO A O 1
ATOM 1283 N N . ASP A 1 181 ? 0.242 16.485 -5.927 1.00 64.94 181 ASP A N 1
ATOM 1284 C CA . ASP A 1 181 ? -0.749 15.479 -5.538 1.00 64.94 181 ASP A CA 1
ATOM 1285 C C . ASP A 1 181 ? -0.209 14.036 -5.680 1.00 64.94 181 ASP A C 1
ATOM 1287 O O . ASP A 1 181 ? -0.945 13.098 -5.986 1.00 64.94 181 ASP A O 1
ATOM 1291 N N . GLY A 1 182 ? 1.105 13.840 -5.538 1.00 64.50 182 GLY A N 1
ATOM 1292 C CA . GLY A 1 182 ? 1.741 12.536 -5.763 1.00 64.50 182 GLY A CA 1
ATOM 1293 C C . GLY A 1 182 ? 2.017 11.743 -4.499 1.00 64.50 182 GLY A C 1
ATOM 1294 O O . GLY A 1 182 ? 2.118 12.274 -3.395 1.00 64.50 182 GLY A O 1
ATOM 1295 N N . VAL A 1 183 ? 2.211 10.446 -4.709 1.00 75.62 183 VAL A N 1
ATOM 1296 C CA . VAL A 1 183 ? 2.704 9.523 -3.700 1.00 75.62 183 VAL A CA 1
ATOM 1297 C C . VAL A 1 183 ? 4.199 9.343 -3.909 1.00 75.62 183 VAL A C 1
ATOM 1299 O O . VAL A 1 183 ? 4.647 8.875 -4.952 1.00 75.62 183 VAL A O 1
ATOM 1302 N N . TYR A 1 184 ? 4.994 9.651 -2.900 1.00 81.25 184 TYR A N 1
ATOM 1303 C CA . TYR A 1 184 ? 6.427 9.370 -2.914 1.00 81.25 184 TYR A CA 1
ATOM 1304 C C . TYR A 1 184 ? 6.772 8.378 -1.819 1.00 81.25 184 TYR A C 1
ATOM 1306 O O . TYR A 1 184 ? 6.038 8.218 -0.843 1.00 81.25 184 TYR A O 1
ATOM 1314 N N . GLY A 1 185 ? 7.895 7.690 -1.970 1.00 82.12 185 GLY A N 1
ATOM 1315 C CA . GLY A 1 185 ? 8.266 6.700 -0.986 1.00 82.12 185 GLY A CA 1
ATOM 1316 C C . GLY A 1 185 ? 9.588 6.014 -1.238 1.00 82.12 185 GLY A C 1
ATOM 1317 O O . GLY A 1 185 ? 10.368 6.344 -2.131 1.00 82.12 185 GLY A O 1
ATOM 1318 N N . PHE A 1 186 ? 9.829 5.031 -0.387 1.00 79.75 186 PHE A N 1
ATOM 1319 C CA . PHE A 1 186 ? 11.023 4.207 -0.419 1.00 79.75 186 PHE A CA 1
ATOM 1320 C C . PHE A 1 186 ? 10.605 2.762 -0.254 1.00 79.75 186 PHE A C 1
ATOM 1322 O O . PHE A 1 186 ? 9.780 2.450 0.607 1.00 79.75 186 PHE A O 1
ATOM 1329 N N . THR A 1 187 ? 11.187 1.886 -1.055 1.00 81.44 187 THR A N 1
ATOM 1330 C CA . THR A 1 187 ? 10.969 0.444 -1.012 1.00 81.44 187 THR A CA 1
ATOM 1331 C C . THR A 1 187 ? 12.287 -0.261 -0.757 1.00 81.44 187 THR A C 1
ATOM 1333 O O . THR A 1 187 ? 13.376 0.214 -1.064 1.00 81.44 187 THR A O 1
ATOM 1336 N N . MET A 1 188 ? 12.192 -1.430 -0.148 1.00 75.56 188 MET A N 1
ATOM 1337 C CA . MET A 1 188 ? 13.285 -2.378 -0.089 1.00 75.56 188 MET A CA 1
ATOM 1338 C C . MET A 1 188 ? 12.744 -3.715 -0.570 1.00 75.56 188 MET A C 1
ATOM 1340 O O . MET A 1 188 ? 11.857 -4.297 0.068 1.00 75.56 188 MET A O 1
ATOM 1344 N N . GLY A 1 189 ? 13.259 -4.155 -1.713 1.00 76.75 189 GLY A N 1
ATOM 1345 C CA . GLY A 1 189 ? 12.908 -5.406 -2.361 1.00 76.75 189 GLY A CA 1
ATOM 1346 C C . GLY A 1 189 ? 13.947 -6.494 -2.131 1.00 76.75 189 GLY A C 1
ATOM 1347 O O . GLY A 1 189 ? 15.133 -6.227 -1.939 1.00 76.75 189 GLY A O 1
ATOM 1348 N N . VAL A 1 190 ? 13.487 -7.740 -2.141 1.00 72.69 190 VAL A N 1
ATOM 1349 C CA . VAL A 1 190 ? 14.326 -8.892 -2.470 1.00 72.69 190 VAL A CA 1
ATOM 1350 C C . VAL A 1 190 ? 13.794 -9.444 -3.777 1.00 72.69 190 VAL A C 1
ATOM 1352 O O . VAL A 1 190 ? 12.634 -9.873 -3.829 1.00 72.69 190 VAL A O 1
ATOM 1355 N N . SER A 1 191 ? 14.632 -9.451 -4.805 1.00 76.81 191 SER A N 1
ATOM 1356 C CA . SER A 1 191 ? 14.275 -9.992 -6.106 1.00 76.81 191 SER A CA 1
ATOM 1357 C C . SER A 1 191 ? 14.927 -11.353 -6.352 1.00 76.81 191 SER A C 1
ATOM 1359 O O . SER A 1 191 ? 15.959 -11.728 -5.782 1.00 76.81 191 SER A O 1
ATOM 1361 N N . LEU A 1 192 ? 14.235 -12.146 -7.164 1.00 75.62 192 LEU A N 1
ATOM 1362 C CA . LEU A 1 192 ? 14.690 -13.408 -7.720 1.00 75.62 192 LEU A CA 1
ATOM 1363 C C . LEU A 1 192 ? 14.547 -13.307 -9.231 1.00 75.62 192 LEU A C 1
ATOM 1365 O O . LEU A 1 192 ? 13.427 -13.259 -9.743 1.00 75.62 192 LEU A O 1
ATOM 1369 N N . GLY A 1 193 ? 15.666 -13.286 -9.941 1.00 73.12 193 GLY A N 1
ATOM 1370 C CA . GLY A 1 193 ? 15.681 -13.036 -11.376 1.00 73.12 193 GLY A CA 1
ATOM 1371 C C . GLY A 1 193 ? 16.712 -13.867 -12.112 1.00 73.12 193 GLY A C 1
ATOM 1372 O O . GLY A 1 193 ? 17.590 -14.495 -11.519 1.00 73.12 193 GLY A O 1
ATOM 1373 N N . VAL A 1 194 ? 16.555 -13.905 -13.431 1.00 66.81 194 VAL A N 1
ATOM 1374 C CA . VAL A 1 194 ? 17.612 -14.342 -14.338 1.00 66.81 194 VAL A CA 1
ATOM 1375 C C . VAL A 1 194 ? 17.824 -13.229 -15.345 1.00 66.81 194 VAL A C 1
ATOM 1377 O O . VAL A 1 194 ? 17.016 -13.072 -16.265 1.00 66.81 194 VAL A O 1
ATOM 1380 N N . ASP A 1 195 ? 18.934 -12.518 -15.195 1.00 65.19 195 ASP A N 1
ATOM 1381 C CA . ASP A 1 195 ? 19.412 -11.598 -16.214 1.00 65.19 195 ASP A CA 1
ATOM 1382 C C . ASP A 1 195 ? 20.325 -12.330 -17.185 1.00 65.19 195 ASP A C 1
ATOM 1384 O O . ASP A 1 195 ? 21.305 -12.984 -16.822 1.00 65.19 195 ASP A O 1
ATOM 1388 N N . LEU A 1 196 ? 19.976 -12.260 -18.470 1.00 63.59 196 LEU A N 1
ATOM 1389 C CA . LEU A 1 196 ? 20.766 -12.890 -19.528 1.00 63.59 196 LEU A CA 1
ATOM 1390 C C . LEU A 1 196 ? 21.948 -12.017 -19.966 1.00 63.59 196 LEU A C 1
ATOM 1392 O O . LEU A 1 196 ? 22.777 -12.462 -20.766 1.00 63.59 196 LEU A O 1
ATOM 1396 N N . LEU A 1 197 ? 22.022 -10.783 -19.466 1.00 60.75 197 LEU A N 1
ATOM 1397 C CA . LEU A 1 197 ? 23.097 -9.838 -19.718 1.00 60.75 197 LEU A CA 1
ATOM 1398 C C . LEU A 1 197 ? 23.663 -9.376 -18.371 1.00 60.75 197 LEU A C 1
ATOM 1400 O O . LEU A 1 197 ? 22.882 -8.984 -17.514 1.00 60.75 197 LEU A O 1
ATOM 1404 N N . PRO A 1 198 ? 24.991 -9.429 -18.168 1.00 57.75 198 PRO A N 1
ATOM 1405 C CA . PRO A 1 198 ? 25.594 -8.947 -16.936 1.00 57.75 198 PRO A CA 1
ATOM 1406 C C . PRO A 1 198 ? 25.357 -7.447 -16.818 1.00 57.75 198 PRO A C 1
ATOM 1408 O O . PRO A 1 198 ? 25.711 -6.691 -17.730 1.00 57.75 198 PRO A O 1
ATOM 1411 N N . ASP A 1 199 ? 24.772 -7.052 -15.698 1.00 57.72 199 ASP A N 1
ATOM 1412 C CA . ASP A 1 199 ? 24.368 -5.682 -15.464 1.00 57.72 199 ASP A CA 1
ATOM 1413 C C . ASP A 1 199 ? 25.608 -4.806 -15.184 1.00 57.72 199 ASP A C 1
ATOM 1415 O O . ASP A 1 199 ? 26.379 -5.082 -14.256 1.00 57.72 199 ASP A O 1
ATOM 1419 N N . PRO A 1 200 ? 25.929 -3.813 -16.037 1.00 54.28 200 PRO A N 1
ATOM 1420 C CA . PRO A 1 200 ? 27.196 -3.095 -15.943 1.00 54.28 200 PRO A CA 1
ATOM 1421 C C . PRO A 1 200 ? 27.223 -2.037 -14.831 1.00 54.28 200 PRO A C 1
ATOM 1423 O O . PRO A 1 200 ? 28.295 -1.478 -14.573 1.00 54.28 200 PRO A O 1
ATOM 1426 N N . LEU A 1 201 ? 26.085 -1.722 -14.202 1.00 61.31 201 LEU A N 1
ATOM 1427 C CA . LEU A 1 201 ? 25.970 -0.675 -13.190 1.00 61.31 201 LEU A CA 1
ATOM 1428 C C . LEU A 1 201 ? 25.126 -1.158 -12.004 1.00 61.31 201 LEU A C 1
ATOM 1430 O O . LEU A 1 201 ? 24.038 -1.659 -12.212 1.00 61.31 201 LEU A O 1
ATOM 1434 N N . PRO A 1 202 ? 25.561 -0.929 -10.753 1.00 67.94 202 PRO A N 1
ATOM 1435 C CA . PRO A 1 202 ? 24.773 -1.276 -9.572 1.00 67.94 202 PRO A CA 1
ATOM 1436 C C . PRO A 1 202 ? 23.640 -0.275 -9.302 1.00 67.94 202 PRO A C 1
ATOM 1438 O O . PRO A 1 202 ? 23.086 -0.296 -8.213 1.00 67.94 202 PRO A O 1
ATOM 1441 N N . ILE A 1 203 ? 23.379 0.671 -10.212 1.00 73.00 203 ILE A N 1
ATOM 1442 C CA . ILE A 1 203 ? 22.353 1.705 -10.060 1.00 73.00 203 ILE A CA 1
ATOM 1443 C C . ILE A 1 203 ? 21.522 1.716 -11.329 1.00 73.00 203 ILE A C 1
ATOM 1445 O O . ILE A 1 203 ? 22.043 2.041 -12.401 1.00 73.00 203 ILE A O 1
ATOM 1449 N N . GLU A 1 204 ? 20.238 1.443 -11.169 1.00 78.06 204 GLU A N 1
ATOM 1450 C CA . GLU A 1 204 ? 19.269 1.456 -12.249 1.00 78.06 204 GLU A CA 1
ATOM 1451 C C . GLU A 1 204 ? 18.225 2.541 -12.008 1.00 78.06 204 GLU A C 1
ATOM 1453 O O . GLU A 1 204 ? 17.871 2.872 -10.875 1.00 78.06 204 GLU A O 1
ATOM 1458 N N . GLY A 1 205 ? 17.780 3.151 -13.100 1.00 79.12 205 GLY A N 1
ATOM 1459 C CA . GLY A 1 205 ? 16.704 4.125 -13.087 1.00 79.12 205 GLY A CA 1
ATOM 1460 C C . GLY A 1 205 ? 15.677 3.730 -14.128 1.00 79.12 205 GLY A C 1
ATOM 1461 O O . GLY A 1 205 ? 16.038 3.492 -15.285 1.00 79.12 205 GLY A O 1
ATOM 1462 N N . SER A 1 206 ? 14.414 3.678 -13.729 1.00 83.62 206 SER A N 1
ATOM 1463 C CA . SER A 1 206 ? 13.315 3.359 -14.633 1.00 83.62 206 SER A CA 1
ATOM 1464 C C . SER A 1 206 ? 12.233 4.428 -14.552 1.00 83.62 206 SER A C 1
ATOM 1466 O O . SER A 1 206 ? 12.058 5.094 -13.528 1.00 83.62 206 SER A O 1
ATOM 1468 N N . ILE A 1 207 ? 11.532 4.623 -15.666 1.00 85.88 207 ILE A N 1
ATOM 1469 C CA . ILE A 1 207 ? 10.273 5.359 -15.684 1.00 85.88 207 ILE A CA 1
ATOM 1470 C C . ILE A 1 207 ? 9.213 4.399 -16.191 1.00 85.88 207 ILE A C 1
ATOM 1472 O O . ILE A 1 207 ? 9.283 3.918 -17.327 1.00 85.88 207 ILE A O 1
ATOM 1476 N N . THR A 1 208 ? 8.233 4.131 -15.345 1.00 88.50 208 THR A N 1
ATOM 1477 C CA . THR A 1 208 ? 7.144 3.208 -15.616 1.00 88.50 208 THR A CA 1
ATOM 1478 C C . THR A 1 208 ? 5.809 3.925 -15.551 1.00 88.50 208 THR A C 1
ATOM 1480 O O . THR A 1 208 ? 5.611 4.849 -14.769 1.00 88.50 208 THR A O 1
ATOM 1483 N N . GLU A 1 209 ? 4.885 3.505 -16.403 1.00 90.25 209 GLU A N 1
ATOM 1484 C CA . GLU A 1 209 ? 3.483 3.887 -16.330 1.00 90.25 209 GLU A CA 1
ATOM 1485 C C . GLU A 1 209 ? 2.634 2.639 -16.104 1.00 90.25 209 GLU A C 1
ATOM 1487 O O . GLU A 1 209 ? 2.921 1.549 -16.612 1.00 90.25 209 GLU A O 1
ATOM 1492 N N . GLY A 1 210 ? 1.575 2.782 -15.323 1.00 90.44 210 GLY A N 1
ATOM 1493 C CA . GLY A 1 210 ? 0.722 1.661 -14.980 1.00 90.44 210 GLY A CA 1
ATOM 1494 C C . GLY A 1 210 ? -0.638 2.097 -14.480 1.00 90.44 210 GLY A C 1
ATOM 1495 O O . GLY A 1 210 ? -1.035 3.258 -14.579 1.00 90.44 210 GLY A O 1
ATOM 1496 N N . TYR A 1 211 ? -1.382 1.118 -13.982 1.00 91.75 211 TYR A N 1
ATOM 1497 C CA . TYR A 1 211 ? -2.697 1.360 -13.413 1.00 91.75 211 TYR A CA 1
ATOM 1498 C C . TYR A 1 211 ? -2.930 0.450 -12.208 1.00 91.75 211 TYR A C 1
ATOM 1500 O O . TYR A 1 211 ? -2.951 -0.780 -12.355 1.00 91.75 211 TYR A O 1
ATOM 1508 N N . TRP A 1 212 ? -3.130 1.039 -11.029 1.00 91.75 212 TRP A N 1
ATOM 1509 C CA . TRP A 1 212 ? -3.586 0.306 -9.850 1.00 91.75 212 TRP A CA 1
ATOM 1510 C C . TRP A 1 212 ? -5.093 0.087 -9.928 1.00 91.75 212 TRP A C 1
ATOM 1512 O O . TRP A 1 212 ? -5.838 0.962 -10.347 1.00 91.75 212 TRP A O 1
ATOM 1522 N N . ARG A 1 213 ? -5.545 -1.110 -9.542 1.00 92.50 213 ARG A N 1
ATOM 1523 C CA . ARG A 1 213 ? -6.965 -1.462 -9.388 1.00 92.50 213 ARG A CA 1
ATOM 1524 C C . ARG A 1 213 ? -7.194 -2.159 -8.063 1.00 92.50 213 ARG A C 1
ATOM 1526 O O . ARG A 1 213 ? -6.499 -3.151 -7.808 1.00 92.50 213 ARG A O 1
ATOM 1533 N N . PRO A 1 214 ? -8.255 -1.812 -7.319 1.00 93.56 214 PRO A N 1
ATOM 1534 C CA . PRO A 1 214 ? -8.694 -2.562 -6.162 1.00 93.56 214 PRO A CA 1
ATOM 1535 C C . PRO A 1 214 ? -8.855 -4.037 -6.513 1.00 93.56 214 PRO A C 1
ATOM 1537 O O . PRO A 1 214 ? -9.656 -4.451 -7.364 1.00 93.56 214 PRO A O 1
ATOM 1540 N N . TYR A 1 215 ? -8.094 -4.884 -5.833 1.00 95.88 215 TYR A N 1
ATOM 1541 C CA . TYR A 1 215 ? -8.227 -6.321 -5.945 1.00 95.88 215 TYR A CA 1
ATOM 1542 C C . TYR A 1 215 ? -9.366 -6.781 -5.031 1.00 95.88 215 TYR A C 1
ATOM 1544 O O . TYR A 1 215 ? -9.154 -7.443 -4.017 1.00 95.88 215 TYR A O 1
ATOM 1552 N N . LYS A 1 216 ? -10.607 -6.461 -5.424 1.00 95.88 216 LYS A N 1
ATOM 1553 C CA . LYS A 1 216 ? -11.823 -6.586 -4.594 1.00 95.88 216 LYS A CA 1
ATOM 1554 C C . LYS A 1 216 ? -11.950 -7.921 -3.844 1.00 95.88 216 LYS A C 1
ATOM 1556 O O . LYS A 1 216 ? -12.272 -7.963 -2.661 1.00 95.88 216 LYS A O 1
ATOM 1561 N N . ARG A 1 217 ? -11.630 -9.045 -4.499 1.00 96.12 217 ARG A N 1
ATOM 1562 C CA . ARG A 1 217 ? -11.641 -10.379 -3.861 1.00 96.12 217 ARG A CA 1
ATOM 1563 C C . ARG A 1 217 ? -10.556 -10.553 -2.793 1.00 96.12 217 ARG A C 1
ATOM 1565 O O . ARG A 1 217 ? -10.818 -11.195 -1.779 1.00 96.12 217 ARG A O 1
ATOM 1572 N N . ALA A 1 218 ? -9.359 -10.016 -3.017 1.00 95.81 218 ALA A N 1
ATOM 1573 C CA . ALA A 1 218 ? -8.277 -10.042 -2.039 1.00 95.81 218 ALA A CA 1
ATOM 1574 C C . ALA A 1 218 ? -8.589 -9.125 -0.849 1.00 95.81 218 ALA A C 1
ATOM 1576 O O . ALA A 1 218 ? -8.442 -9.566 0.287 1.00 95.81 218 ALA A O 1
ATOM 1577 N N . ILE A 1 219 ? -9.141 -7.931 -1.099 1.00 96.94 219 ILE A N 1
ATOM 1578 C CA . ILE A 1 219 ? -9.658 -7.033 -0.052 1.00 96.94 219 ILE A CA 1
ATOM 1579 C C . ILE A 1 219 ? -10.703 -7.760 0.792 1.00 96.94 219 ILE A C 1
ATOM 1581 O O . ILE A 1 219 ? -10.597 -7.808 2.016 1.00 96.94 219 ILE A O 1
ATOM 1585 N N . ARG A 1 220 ? -11.690 -8.402 0.152 1.00 97.00 220 ARG A N 1
ATOM 1586 C CA . ARG A 1 220 ? -12.730 -9.131 0.881 1.00 97.00 220 ARG A CA 1
ATOM 1587 C C . ARG A 1 220 ? -12.152 -10.253 1.739 1.00 97.00 220 ARG A C 1
ATOM 1589 O O . ARG A 1 220 ? -12.558 -10.417 2.887 1.00 97.00 220 ARG A O 1
ATOM 1596 N N . ARG A 1 221 ? -11.201 -11.013 1.196 1.00 96.50 221 ARG A N 1
ATOM 1597 C CA . ARG A 1 221 ? -10.518 -12.081 1.928 1.00 96.50 221 ARG A CA 1
ATOM 1598 C C . ARG A 1 221 ? -9.740 -11.535 3.127 1.00 96.50 221 ARG A C 1
ATOM 1600 O O . ARG A 1 221 ? -9.874 -12.094 4.210 1.00 96.50 221 ARG A O 1
ATOM 1607 N N . ALA A 1 222 ? -8.986 -10.451 2.950 1.00 95.69 222 ALA A N 1
ATOM 1608 C CA . ALA A 1 222 ? -8.245 -9.796 4.025 1.00 95.69 222 ALA A CA 1
ATOM 1609 C C . ALA A 1 222 ? -9.189 -9.262 5.114 1.00 95.69 222 ALA A C 1
ATOM 1611 O O . ALA A 1 222 ? -8.953 -9.485 6.297 1.00 95.69 222 ALA A O 1
ATOM 1612 N N . TYR A 1 223 ? -10.313 -8.649 4.729 1.00 97.12 223 TYR A N 1
ATOM 1613 C CA . TYR A 1 223 ? -11.365 -8.234 5.658 1.00 97.12 223 TYR A CA 1
ATOM 1614 C C . TYR A 1 223 ? -11.928 -9.420 6.453 1.00 97.12 223 TYR A C 1
ATOM 1616 O O . TYR A 1 223 ? -12.048 -9.355 7.679 1.00 97.12 223 TYR A O 1
ATOM 1624 N N . ASP A 1 224 ? -12.258 -10.518 5.766 1.00 96.38 224 ASP A N 1
ATOM 1625 C CA . ASP A 1 224 ? -12.798 -11.726 6.386 1.00 96.38 224 ASP A CA 1
ATOM 1626 C C . ASP A 1 224 ? -11.805 -12.383 7.353 1.00 96.38 224 ASP A C 1
ATOM 1628 O O . ASP A 1 224 ? -12.217 -12.931 8.377 1.00 96.38 224 ASP A O 1
ATOM 1632 N N . GLU A 1 225 ? -10.513 -12.316 7.053 1.00 94.94 225 GLU A N 1
ATOM 1633 C CA . GLU A 1 225 ? -9.438 -12.771 7.928 1.00 94.94 225 GLU A CA 1
ATOM 1634 C C . GLU A 1 225 ? -9.314 -11.861 9.157 1.00 94.94 225 GLU A C 1
ATOM 1636 O O . GLU A 1 225 ? -9.556 -12.309 10.280 1.00 94.94 225 GLU A O 1
ATOM 1641 N N . LEU A 1 226 ? -9.083 -10.562 8.950 1.00 95.38 226 LEU A N 1
ATOM 1642 C CA . LEU A 1 226 ? -8.881 -9.575 10.014 1.00 95.38 226 LEU A CA 1
ATOM 1643 C C . LEU A 1 226 ? -10.058 -9.510 10.994 1.00 95.38 226 LEU A C 1
ATOM 1645 O O . LEU A 1 226 ? -9.849 -9.553 12.205 1.00 95.38 226 LEU A O 1
ATOM 1649 N N . ARG A 1 227 ? -11.309 -9.500 10.512 1.00 95.12 227 ARG A N 1
ATOM 1650 C CA . ARG A 1 227 ? -12.500 -9.446 11.389 1.00 95.12 227 ARG A CA 1
ATOM 1651 C C . ARG A 1 227 ? -12.654 -10.672 12.288 1.00 95.12 227 ARG A C 1
ATOM 1653 O O . ARG A 1 227 ? -13.348 -10.632 13.308 1.00 95.12 227 ARG A O 1
ATOM 1660 N N . ASN A 1 228 ? -12.074 -11.798 11.878 1.00 94.00 228 ASN A N 1
ATOM 1661 C CA . ASN A 1 228 ? -12.103 -13.045 12.633 1.00 94.00 228 ASN A CA 1
ATOM 1662 C C . ASN A 1 228 ? -10.869 -13.213 13.524 1.00 94.00 228 ASN A C 1
ATOM 1664 O O . ASN A 1 228 ? -10.902 -14.024 14.458 1.00 94.00 228 ASN A O 1
ATOM 1668 N N . THR A 1 229 ? -9.830 -12.414 13.297 1.00 92.81 229 THR A N 1
ATOM 1669 C CA . THR A 1 229 ? -8.617 -12.396 14.102 1.00 92.81 229 THR A CA 1
ATOM 1670 C C . THR A 1 229 ? -8.870 -11.798 15.485 1.00 92.81 229 THR A C 1
ATOM 1672 O O . THR A 1 229 ? -9.604 -10.821 15.669 1.00 92.81 229 THR A O 1
ATOM 1675 N N . ARG A 1 230 ? -8.280 -12.435 16.505 1.00 87.94 230 ARG A N 1
ATOM 1676 C CA . ARG A 1 230 ? -8.379 -12.014 17.907 1.00 87.94 230 ARG A CA 1
ATOM 1677 C C . ARG A 1 230 ? -7.081 -11.364 18.368 1.00 87.94 230 ARG A C 1
ATOM 1679 O O . ARG A 1 230 ? -6.079 -12.050 18.556 1.00 87.94 230 ARG A O 1
ATOM 1686 N N . MET A 1 231 ? -7.141 -10.072 18.663 1.00 84.25 231 MET A N 1
ATOM 1687 C CA . MET A 1 231 ? -6.091 -9.351 19.370 1.00 84.25 231 MET A CA 1
ATOM 1688 C C . MET A 1 231 ? -5.909 -9.937 20.771 1.00 84.25 231 MET A C 1
ATOM 1690 O O . MET A 1 231 ? -6.872 -10.082 21.537 1.00 84.25 231 MET A O 1
ATOM 1694 N N . PHE A 1 232 ? -4.663 -10.297 21.086 1.00 77.25 232 PHE A N 1
ATOM 1695 C CA . PHE A 1 232 ? -4.249 -10.853 22.378 1.00 77.25 232 PHE A CA 1
ATOM 1696 C C . PHE A 1 232 ? -5.110 -12.035 22.852 1.00 77.25 232 PHE A C 1
ATOM 1698 O O . PHE A 1 232 ? -5.317 -12.202 24.045 1.00 77.25 232 PHE A O 1
ATOM 1705 N N . PHE A 1 233 ? -5.650 -12.837 21.923 1.00 77.12 233 PHE A N 1
ATOM 1706 C CA . PHE A 1 233 ? -6.570 -13.961 22.178 1.00 77.12 233 PHE A CA 1
ATOM 1707 C C . PHE A 1 233 ? -7.935 -13.600 22.798 1.00 77.12 233 PHE A C 1
ATOM 1709 O O . PHE A 1 233 ? -8.780 -14.486 22.956 1.00 77.12 233 PHE A O 1
ATOM 1716 N N . VAL A 1 234 ? -8.196 -12.323 23.096 1.00 81.00 234 VAL A N 1
ATOM 1717 C CA . VAL A 1 234 ? -9.342 -11.897 23.920 1.00 81.00 234 VAL A CA 1
ATOM 1718 C C . VAL A 1 234 ? -10.372 -11.095 23.127 1.00 81.00 234 VAL A C 1
ATOM 1720 O O . VAL A 1 234 ? -11.568 -11.353 23.258 1.00 81.00 234 VAL A O 1
ATOM 1723 N N . LYS A 1 235 ? -9.951 -10.148 22.280 1.00 88.62 235 LYS A N 1
ATOM 1724 C CA . LYS A 1 235 ? -10.874 -9.253 21.557 1.00 88.62 235 LYS A CA 1
ATOM 1725 C C . LYS A 1 235 ? -10.749 -9.438 20.055 1.00 88.62 235 LYS A C 1
ATOM 1727 O O . LYS A 1 235 ? -9.641 -9.511 19.544 1.00 88.62 235 LYS A O 1
ATOM 1732 N N . LYS A 1 236 ? -11.874 -9.504 19.341 1.00 91.25 236 LYS A N 1
ATOM 1733 C CA . LYS A 1 236 ? -11.844 -9.436 17.874 1.00 91.25 236 LYS A CA 1
ATOM 1734 C C . LYS A 1 236 ? -11.332 -8.068 17.438 1.00 91.25 236 LYS A C 1
ATOM 1736 O O . LYS A 1 236 ? -11.610 -7.078 18.117 1.00 91.25 236 LYS A O 1
ATOM 1741 N N . MET A 1 237 ? -10.607 -8.029 16.327 1.00 93.75 237 MET A N 1
ATOM 1742 C CA . MET A 1 237 ? -10.297 -6.762 15.676 1.00 93.75 237 MET A CA 1
ATOM 1743 C C . MET A 1 237 ? -11.591 -6.065 15.262 1.00 93.75 237 MET A C 1
ATOM 1745 O O . MET A 1 237 ? -12.511 -6.701 14.742 1.00 93.75 237 MET A O 1
ATOM 1749 N N . GLN A 1 238 ? -11.655 -4.762 15.507 1.00 95.19 238 GLN A N 1
ATOM 1750 C CA . GLN A 1 238 ? -12.711 -3.914 14.974 1.00 95.19 238 GLN A CA 1
ATOM 1751 C C . GLN A 1 238 ? -12.269 -3.478 13.584 1.00 95.19 238 GLN A C 1
ATOM 1753 O O . GLN A 1 238 ? -11.343 -2.682 13.443 1.00 95.19 238 GLN A O 1
ATOM 1758 N N . VAL A 1 239 ? -12.904 -4.048 12.566 1.00 96.50 239 VAL A N 1
ATOM 1759 C CA . VAL A 1 239 ? -12.691 -3.683 11.167 1.00 96.50 239 VAL A CA 1
ATOM 1760 C C . VAL A 1 239 ? -14.029 -3.565 10.465 1.00 96.50 239 VAL A C 1
ATOM 1762 O O . VAL A 1 239 ? -14.942 -4.368 10.690 1.00 96.50 239 VAL A O 1
ATOM 1765 N N . ARG A 1 240 ? -14.127 -2.575 9.590 1.00 97.19 240 ARG A N 1
ATOM 1766 C CA . ARG A 1 240 ? -15.289 -2.300 8.755 1.00 97.19 240 ARG A CA 1
ATOM 1767 C C . ARG A 1 240 ? -14.868 -2.360 7.296 1.00 97.19 240 ARG A C 1
ATOM 1769 O O . ARG A 1 240 ? -13.704 -2.165 6.964 1.00 97.19 240 ARG A O 1
ATOM 1776 N N . LEU A 1 241 ? -15.822 -2.695 6.441 1.00 97.19 241 LEU A N 1
ATOM 1777 C CA . LEU A 1 241 ? -15.648 -2.629 5.000 1.00 97.19 241 LEU A CA 1
ATOM 1778 C C . LEU A 1 241 ? -16.489 -1.447 4.532 1.00 97.19 241 LEU A C 1
ATOM 1780 O O . LEU A 1 241 ? -17.712 -1.490 4.677 1.00 97.19 241 LEU A O 1
ATOM 1784 N N . VAL A 1 242 ? -15.840 -0.392 4.056 1.00 96.62 242 VAL A N 1
ATOM 1785 C CA . VAL A 1 242 ? -16.483 0.888 3.730 1.00 96.62 242 VAL A CA 1
ATOM 1786 C C . VAL A 1 242 ? -16.148 1.296 2.307 1.00 96.62 242 VAL A C 1
ATOM 1788 O O . VAL A 1 242 ? -15.078 0.963 1.809 1.00 96.62 242 VAL A O 1
ATOM 1791 N N . ASP A 1 243 ? -17.072 1.979 1.649 1.00 94.31 243 ASP A N 1
ATOM 1792 C CA . ASP A 1 243 ? -16.828 2.623 0.367 1.00 94.31 243 ASP A CA 1
ATOM 1793 C C . ASP A 1 243 ? -15.853 3.781 0.583 1.00 94.31 243 ASP A C 1
ATOM 1795 O O . ASP A 1 243 ? -16.008 4.561 1.527 1.00 94.31 243 ASP A O 1
ATOM 1799 N N . HIS A 1 244 ? -14.810 3.857 -0.235 1.00 88.81 244 HIS A N 1
ATOM 1800 C CA . HIS A 1 244 ? -13.764 4.846 -0.014 1.00 88.81 244 HIS A CA 1
ATOM 1801 C C . HIS A 1 244 ? -14.199 6.278 -0.364 1.00 88.81 244 HIS A C 1
ATOM 1803 O O . HIS A 1 244 ? -13.594 7.218 0.141 1.00 88.81 244 HIS A O 1
ATOM 1809 N N . HIS A 1 245 ? -15.238 6.466 -1.187 1.00 87.12 245 HIS A N 1
ATOM 1810 C CA . HIS A 1 245 ? -15.687 7.796 -1.596 1.00 87.12 245 HIS A CA 1
ATOM 1811 C C . HIS A 1 245 ? -16.589 8.456 -0.552 1.00 87.12 245 HIS A C 1
ATOM 1813 O O . HIS A 1 245 ? -16.479 9.656 -0.304 1.00 87.12 245 HIS A O 1
ATOM 1819 N N . ASP A 1 246 ? -17.517 7.693 0.034 1.00 90.44 246 ASP A N 1
ATOM 1820 C CA . ASP A 1 246 ? -18.541 8.233 0.940 1.00 90.44 246 ASP A CA 1
ATOM 1821 C C . ASP A 1 246 ? -18.480 7.668 2.371 1.00 90.44 246 ASP A C 1
ATOM 1823 O O . ASP A 1 246 ? -19.217 8.124 3.252 1.00 90.44 246 ASP A O 1
ATOM 1827 N N . GLY A 1 247 ? -17.599 6.696 2.630 1.00 91.31 247 GLY A N 1
ATOM 1828 C CA . GLY A 1 247 ? -17.442 6.040 3.929 1.00 91.31 247 GLY A CA 1
ATOM 1829 C C . GLY A 1 247 ? -18.614 5.133 4.323 1.00 91.31 247 GLY A C 1
ATOM 1830 O O . GLY A 1 247 ? -18.658 4.636 5.458 1.00 91.31 247 GLY A O 1
ATOM 1831 N N . ALA A 1 248 ? -19.587 4.911 3.433 1.00 94.81 248 ALA A N 1
ATOM 1832 C CA . ALA A 1 248 ? -20.742 4.072 3.710 1.00 94.81 248 ALA A CA 1
ATOM 1833 C C . ALA A 1 248 ? -20.332 2.602 3.802 1.00 94.81 248 ALA A C 1
ATOM 1835 O O . ALA A 1 248 ? -19.482 2.117 3.061 1.00 94.81 248 ALA A O 1
ATOM 1836 N N . GLU A 1 249 ? -20.970 1.847 4.697 1.00 95.94 249 GLU A N 1
ATOM 1837 C CA . GLU A 1 249 ? -20.667 0.422 4.817 1.00 95.94 249 GLU A CA 1
ATOM 1838 C C . GLU A 1 249 ? -21.016 -0.336 3.538 1.00 95.94 249 GLU A C 1
ATOM 1840 O O . GLU A 1 249 ? -22.114 -0.225 2.983 1.00 95.94 249 GLU A O 1
ATOM 1845 N N . CYS A 1 250 ? -20.073 -1.160 3.099 1.00 96.31 250 CYS A N 1
ATOM 1846 C CA . CYS A 1 250 ? -20.270 -2.030 1.962 1.00 96.31 250 CYS A CA 1
ATOM 1847 C C . CYS A 1 250 ? -21.186 -3.206 2.317 1.00 96.31 250 CYS A C 1
ATOM 1849 O O . CYS A 1 250 ? -21.154 -3.725 3.439 1.00 96.31 250 CYS A O 1
ATOM 1851 N N . PRO A 1 251 ? -22.003 -3.682 1.361 1.00 95.25 251 PRO A N 1
ATOM 1852 C CA . PRO A 1 251 ? -22.939 -4.762 1.624 1.00 95.25 251 PRO A CA 1
ATOM 1853 C C . PRO A 1 251 ? -22.204 -6.053 2.007 1.00 95.25 251 PRO A C 1
ATOM 1855 O O . PRO A 1 251 ? -21.131 -6.370 1.494 1.00 95.25 251 PRO A O 1
ATOM 1858 N N . ALA A 1 252 ? -22.820 -6.868 2.869 1.00 91.38 252 ALA A N 1
ATOM 1859 C CA . ALA A 1 252 ? -22.207 -8.093 3.393 1.00 91.38 252 ALA A CA 1
ATOM 1860 C C . ALA A 1 252 ? -21.761 -9.100 2.308 1.00 91.38 252 ALA A C 1
ATOM 1862 O O . ALA A 1 252 ? -20.880 -9.918 2.582 1.00 91.38 252 ALA A O 1
ATOM 1863 N N . GLY A 1 253 ? -22.352 -9.034 1.108 1.00 91.81 253 GLY A N 1
ATOM 1864 C CA . GLY A 1 253 ? -22.020 -9.851 -0.065 1.00 91.81 253 GLY A CA 1
ATOM 1865 C C . GLY A 1 253 ? -21.094 -9.184 -1.090 1.00 91.81 253 GLY A C 1
ATOM 1866 O O . GLY A 1 253 ? -20.992 -9.682 -2.205 1.00 91.81 253 GLY A O 1
ATOM 1867 N N . TRP A 1 254 ? -20.452 -8.060 -0.766 1.00 96.50 254 TRP A N 1
ATOM 1868 C CA . TRP A 1 254 ? -19.437 -7.455 -1.633 1.00 96.50 254 TRP A CA 1
ATOM 1869 C C . TRP A 1 254 ? -18.224 -8.395 -1.819 1.00 96.50 254 TRP A C 1
ATOM 1871 O O . TRP A 1 254 ? -17.801 -9.022 -0.838 1.00 96.50 254 TRP A O 1
ATOM 1881 N N . PRO A 1 255 ? -17.637 -8.496 -3.030 1.00 95.88 255 PRO A N 1
ATOM 1882 C CA . PRO A 1 255 ? -17.958 -7.730 -4.246 1.00 95.88 255 PRO A CA 1
ATOM 1883 C C . PRO A 1 255 ? -19.043 -8.335 -5.152 1.00 95.88 255 PRO A C 1
ATOM 1885 O O . PRO A 1 255 ? -19.353 -7.751 -6.182 1.00 95.88 255 PRO A O 1
ATOM 1888 N N . ASP A 1 256 ? -19.642 -9.477 -4.806 1.00 96.19 256 ASP A N 1
ATOM 1889 C CA . ASP A 1 256 ? -20.568 -10.183 -5.708 1.00 96.19 256 ASP A CA 1
ATOM 1890 C C . ASP A 1 256 ? -21.943 -9.495 -5.847 1.00 96.19 256 ASP A C 1
ATOM 1892 O O . ASP A 1 256 ? -22.619 -9.664 -6.860 1.00 96.19 256 ASP A O 1
ATOM 1896 N N . VAL A 1 257 ? -22.372 -8.732 -4.834 1.00 93.31 257 VAL A N 1
ATOM 1897 C CA . VAL A 1 257 ? -23.676 -8.032 -4.820 1.00 93.31 257 VAL A CA 1
ATOM 1898 C C . VAL A 1 257 ? -23.599 -6.610 -5.381 1.00 93.31 257 VAL A C 1
ATOM 1900 O O . VAL A 1 257 ? -24.577 -6.128 -5.945 1.00 93.31 257 VAL A O 1
ATOM 1903 N N . ASP A 1 258 ? -22.460 -5.941 -5.217 1.00 90.31 258 ASP A N 1
ATOM 1904 C CA . ASP A 1 258 ? -22.254 -4.552 -5.635 1.00 90.31 258 ASP A CA 1
ATOM 1905 C C . ASP A 1 258 ? -20.798 -4.371 -6.075 1.00 90.31 258 ASP A C 1
ATOM 1907 O O . ASP A 1 258 ? -19.949 -3.875 -5.338 1.00 90.31 258 ASP A O 1
ATOM 1911 N N . GLY A 1 259 ? -20.494 -4.909 -7.255 1.00 88.75 259 GLY A N 1
ATOM 1912 C CA . GLY A 1 259 ? -19.136 -4.967 -7.788 1.00 88.75 259 GLY A CA 1
ATOM 1913 C C . GLY A 1 259 ? -18.604 -3.628 -8.286 1.00 88.75 259 GLY A C 1
ATOM 1914 O O . GLY A 1 259 ? -17.413 -3.554 -8.571 1.00 88.75 259 GLY A O 1
ATOM 1915 N N . GLU A 1 260 ? -19.446 -2.597 -8.380 1.00 90.44 260 GLU A N 1
ATOM 1916 C CA . GLU A 1 260 ? -19.043 -1.251 -8.799 1.00 90.44 260 GLU A CA 1
ATOM 1917 C C . GLU A 1 260 ? -18.432 -0.470 -7.635 1.00 90.44 260 GLU A C 1
ATOM 1919 O O . GLU A 1 260 ? -17.472 0.254 -7.846 1.00 90.44 260 GLU A O 1
ATOM 1924 N N . ARG A 1 261 ? -18.887 -0.689 -6.394 1.00 90.69 261 ARG A N 1
ATOM 1925 C CA . ARG A 1 261 ? -18.269 -0.053 -5.222 1.00 90.69 261 ARG A CA 1
ATOM 1926 C C . ARG A 1 261 ? -16.820 -0.475 -5.033 1.00 90.69 261 ARG A C 1
ATOM 1928 O O . ARG A 1 261 ? -16.484 -1.670 -5.103 1.00 90.69 261 ARG A O 1
ATOM 1935 N N . ASP A 1 262 ? -15.990 0.497 -4.699 1.00 91.44 262 ASP A N 1
ATOM 1936 C CA . ASP A 1 262 ? -14.580 0.318 -4.387 1.00 91.44 262 ASP A CA 1
ATOM 1937 C C . ASP A 1 262 ? -14.394 0.403 -2.876 1.00 91.44 262 ASP A C 1
ATOM 1939 O O . ASP A 1 262 ? -14.143 1.451 -2.286 1.00 91.44 262 ASP A O 1
ATOM 1943 N N . CYS A 1 263 ? -14.600 -0.745 -2.235 1.00 96.00 263 CYS A N 1
ATOM 1944 C CA . CYS A 1 263 ? -14.540 -0.851 -0.789 1.00 96.00 263 CYS A CA 1
ATOM 1945 C C . CYS A 1 263 ? -13.113 -1.033 -0.281 1.00 96.00 263 CYS A C 1
ATOM 1947 O O . CYS A 1 263 ? -12.347 -1.829 -0.828 1.00 96.00 263 CYS A O 1
ATOM 1949 N N . VAL A 1 264 ? -12.825 -0.394 0.847 1.00 97.06 264 VAL A N 1
ATOM 1950 C CA . VAL A 1 264 ? -11.569 -0.474 1.595 1.00 97.06 264 VAL A CA 1
ATOM 1951 C C . VAL A 1 264 ? -11.833 -0.979 3.013 1.00 97.06 264 VAL A C 1
ATOM 1953 O O . VAL A 1 264 ? -12.968 -0.982 3.503 1.00 97.06 264 VAL A O 1
ATOM 1956 N N . ILE A 1 265 ? -10.787 -1.462 3.679 1.00 97.81 265 ILE A N 1
ATOM 1957 C CA . ILE A 1 265 ? -10.860 -1.915 5.068 1.00 97.81 265 ILE A CA 1
ATOM 1958 C C . ILE A 1 265 ? -10.567 -0.719 5.965 1.00 97.81 265 ILE A C 1
ATOM 1960 O O . ILE A 1 265 ? -9.483 -0.157 5.895 1.00 97.81 265 ILE A O 1
ATOM 1964 N N . GLU A 1 266 ? -11.502 -0.355 6.833 1.00 97.62 266 GLU A N 1
ATOM 1965 C CA . GLU A 1 266 ? -11.309 0.679 7.849 1.00 97.62 266 GLU A CA 1
ATOM 1966 C C . GLU A 1 266 ? -11.127 0.041 9.231 1.00 97.62 266 GLU A C 1
ATOM 1968 O O . GLU A 1 266 ? -11.853 -0.887 9.602 1.00 97.62 266 GLU A O 1
ATOM 1973 N N . PHE A 1 267 ? -10.159 0.530 10.008 1.00 97.00 267 PHE A N 1
ATOM 1974 C CA . PHE A 1 267 ? -9.875 0.037 11.355 1.00 97.00 267 PHE A CA 1
ATOM 1975 C C . PHE A 1 267 ? -10.629 0.839 12.424 1.00 97.00 267 PHE A C 1
ATOM 1977 O O . PHE A 1 267 ? -10.451 2.050 12.551 1.00 97.00 267 PHE A O 1
ATOM 1984 N N . GLY A 1 268 ? -11.406 0.132 13.250 1.00 94.62 268 GLY A N 1
ATOM 1985 C CA . GLY A 1 268 ? -12.243 0.674 14.325 1.00 94.62 268 GLY A CA 1
ATOM 1986 C C . GLY A 1 268 ? -13.628 1.163 13.886 1.00 94.62 268 GLY A C 1
ATOM 1987 O O . GLY A 1 268 ? -14.017 1.030 12.727 1.00 94.62 268 GLY A O 1
ATOM 1988 N N . ASP A 1 269 ? -14.387 1.695 14.845 1.00 93.12 269 ASP A N 1
ATOM 1989 C CA . ASP A 1 269 ? -15.724 2.262 14.620 1.00 93.12 269 ASP A CA 1
ATOM 1990 C C . ASP A 1 269 ? -15.672 3.807 14.537 1.00 93.12 269 ASP A C 1
ATOM 1992 O O . ASP A 1 269 ? -14.770 4.410 15.119 1.00 93.12 269 ASP A O 1
ATOM 1996 N N . PRO A 1 270 ? -16.647 4.494 13.900 1.00 87.81 270 PRO A N 1
ATOM 1997 C CA . PRO A 1 270 ? -16.628 5.959 13.742 1.00 87.81 270 PRO A CA 1
ATOM 1998 C C . PRO A 1 270 ? -16.575 6.761 15.050 1.00 87.81 270 PRO A C 1
ATOM 2000 O O . PRO A 1 270 ? -16.192 7.926 15.047 1.00 87.81 270 PRO A O 1
ATOM 2003 N N . GLY A 1 271 ? -17.007 6.162 16.163 1.00 90.25 271 GLY A N 1
ATOM 2004 C CA . GLY A 1 271 ? -16.969 6.779 17.491 1.00 90.25 271 GLY A CA 1
ATOM 2005 C C . GLY A 1 271 ? -15.715 6.453 18.305 1.00 90.25 271 GLY A C 1
ATOM 2006 O O . GLY A 1 271 ? -15.593 6.937 19.429 1.00 90.25 271 GLY A O 1
ATOM 2007 N N . ASP A 1 272 ? -14.817 5.609 17.791 1.00 92.25 272 ASP A N 1
ATOM 2008 C CA . ASP A 1 272 ? -13.566 5.279 18.466 1.00 92.25 272 ASP A CA 1
ATOM 2009 C C . ASP A 1 272 ? -12.536 6.404 18.283 1.00 92.25 272 ASP A C 1
ATOM 2011 O O . ASP A 1 272 ? -12.425 6.998 17.212 1.00 92.25 272 ASP A O 1
ATOM 2015 N N . GLY A 1 273 ? -11.736 6.655 19.326 1.00 93.44 273 GLY A N 1
ATOM 2016 C CA . GLY A 1 273 ? -10.561 7.523 19.218 1.00 93.44 273 GLY A CA 1
ATOM 2017 C C . GLY A 1 273 ? -9.531 6.964 18.233 1.00 93.44 273 GLY A C 1
ATOM 2018 O O . GLY A 1 273 ? -9.418 5.746 18.040 1.00 93.44 273 GLY A O 1
ATOM 2019 N N . TYR A 1 274 ? -8.747 7.848 17.630 1.00 93.69 274 TYR A N 1
ATOM 2020 C CA . TYR A 1 274 ? -7.730 7.516 16.642 1.00 93.69 274 TYR A CA 1
ATOM 2021 C C . TYR A 1 274 ? -6.660 6.580 17.196 1.00 93.69 274 TYR A C 1
ATOM 2023 O O . TYR A 1 274 ? -6.210 5.700 16.471 1.00 93.69 274 TYR A O 1
ATOM 2031 N N . LEU A 1 275 ? -6.289 6.672 18.473 1.00 93.19 275 LEU A N 1
ATOM 2032 C CA . LEU A 1 275 ? -5.350 5.726 19.075 1.00 93.19 275 LEU A CA 1
ATOM 2033 C C . LEU A 1 275 ? -5.926 4.304 19.104 1.00 93.19 275 LEU A C 1
ATOM 2035 O O . LEU A 1 275 ? -5.228 3.330 18.822 1.00 93.19 275 LEU A O 1
ATOM 2039 N N . ARG A 1 276 ? -7.223 4.155 19.387 1.00 93.62 276 ARG A N 1
ATOM 2040 C CA . ARG A 1 276 ? -7.882 2.841 19.388 1.00 93.62 276 ARG A CA 1
ATOM 2041 C C . ARG A 1 276 ? -7.957 2.248 17.981 1.00 93.62 276 ARG A C 1
ATOM 2043 O O . ARG A 1 276 ? -7.723 1.050 17.798 1.00 93.62 276 ARG A O 1
ATOM 2050 N N . ARG A 1 277 ? -8.251 3.074 16.981 1.00 95.44 277 ARG A N 1
ATOM 2051 C CA . ARG A 1 277 ? -8.201 2.684 15.566 1.00 95.44 277 ARG A CA 1
ATOM 2052 C C . ARG A 1 277 ? -6.773 2.315 15.134 1.00 95.44 277 ARG A C 1
ATOM 2054 O O . ARG A 1 277 ? -6.564 1.286 14.489 1.00 95.44 277 ARG A O 1
ATOM 2061 N N . ALA A 1 278 ? -5.774 3.068 15.592 1.00 94.50 278 ALA A N 1
ATOM 2062 C CA . ALA A 1 278 ? -4.361 2.791 15.355 1.00 94.50 278 ALA A CA 1
ATOM 2063 C C . ALA A 1 278 ? -3.894 1.461 15.965 1.00 94.50 278 ALA A C 1
ATOM 2065 O O . ALA A 1 278 ? -3.124 0.752 15.329 1.00 94.50 278 ALA A O 1
ATOM 2066 N N . VAL A 1 279 ? -4.402 1.051 17.135 1.00 94.44 279 VAL A N 1
ATOM 2067 C CA . VAL A 1 279 ? -4.116 -0.285 17.699 1.00 94.44 279 VAL A CA 1
ATOM 2068 C C . VAL A 1 279 ? -4.580 -1.400 16.756 1.00 94.44 279 VAL A C 1
ATOM 2070 O O . VAL A 1 279 ? -3.842 -2.359 16.529 1.00 94.44 279 VAL A O 1
ATOM 2073 N N . ASN A 1 280 ? -5.777 -1.272 16.172 1.00 95.69 280 ASN A N 1
ATOM 2074 C CA . ASN A 1 280 ? -6.272 -2.232 15.180 1.00 95.69 280 ASN A CA 1
ATOM 2075 C C . ASN A 1 280 ? -5.416 -2.195 13.898 1.00 95.69 280 ASN A C 1
ATOM 2077 O O . ASN A 1 280 ? -5.097 -3.250 13.352 1.00 95.69 280 ASN A O 1
ATOM 2081 N N . THR A 1 281 ? -4.989 -1.004 13.469 1.00 95.88 281 THR A N 1
ATOM 2082 C CA . THR A 1 281 ? -4.111 -0.808 12.300 1.00 95.88 281 THR A CA 1
ATOM 2083 C C . THR A 1 281 ? -2.750 -1.477 12.510 1.00 95.88 281 THR A C 1
ATOM 2085 O O . THR A 1 281 ? -2.366 -2.344 11.729 1.00 95.88 281 THR A O 1
ATOM 2088 N N . ALA A 1 282 ? -2.060 -1.170 13.611 1.00 93.50 282 ALA A N 1
ATOM 2089 C CA . ALA A 1 282 ? -0.780 -1.764 13.997 1.00 93.50 282 ALA A CA 1
ATOM 2090 C C . ALA A 1 282 ? -0.864 -3.294 14.092 1.00 93.50 282 ALA A C 1
ATOM 2092 O O . ALA A 1 282 ? -0.020 -4.021 13.566 1.00 93.50 282 ALA A O 1
ATOM 2093 N N . TYR A 1 283 ? -1.932 -3.807 14.708 1.00 93.00 283 TYR A N 1
ATOM 2094 C CA . TYR A 1 283 ? -2.147 -5.246 14.780 1.00 93.00 283 TYR A CA 1
ATOM 2095 C C . TYR A 1 283 ? -2.379 -5.865 13.391 1.00 93.00 283 TYR A C 1
ATOM 2097 O O . TYR A 1 283 ? -1.887 -6.961 13.126 1.00 93.00 283 TYR A O 1
ATOM 2105 N N . SER A 1 284 ? -3.089 -5.179 12.488 1.00 94.56 284 SER A N 1
ATOM 2106 C CA . SER A 1 284 ? -3.300 -5.658 11.116 1.00 94.56 284 SER A CA 1
ATOM 2107 C C . SER A 1 284 ? -1.990 -5.780 10.340 1.00 94.56 284 SER A C 1
ATOM 2109 O O . SER A 1 284 ? -1.767 -6.808 9.708 1.00 94.56 284 SER A O 1
ATOM 2111 N N . ILE A 1 285 ? -1.100 -4.790 10.470 1.00 92.81 285 ILE A N 1
ATOM 2112 C CA . ILE A 1 285 ? 0.225 -4.771 9.846 1.00 92.81 285 ILE A CA 1
ATOM 2113 C C . ILE A 1 285 ? 1.008 -5.997 10.318 1.00 92.81 285 ILE A C 1
ATOM 2115 O O . ILE A 1 285 ? 1.411 -6.830 9.513 1.00 92.81 285 ILE A O 1
ATOM 2119 N N . CYS A 1 286 ? 1.107 -6.179 11.635 1.00 89.81 286 CYS A N 1
ATOM 2120 C CA . CYS A 1 286 ? 1.691 -7.363 12.263 1.00 89.81 286 CYS A CA 1
ATOM 2121 C C . CYS A 1 286 ? 1.119 -8.699 11.766 1.00 89.81 286 CYS A C 1
ATOM 2123 O O . CYS A 1 286 ? 1.858 -9.671 11.588 1.00 89.81 286 CYS A O 1
ATOM 2125 N N . HIS A 1 287 ? -0.207 -8.777 11.644 1.00 89.62 287 HIS A N 1
ATOM 2126 C CA . HIS A 1 287 ? -0.914 -10.008 11.319 1.00 89.62 287 HIS A CA 1
ATOM 2127 C C . HIS A 1 287 ? -0.721 -10.396 9.854 1.00 89.62 287 HIS A C 1
ATOM 2129 O O . HIS A 1 287 ? -0.358 -11.536 9.573 1.00 89.62 287 HIS A O 1
ATOM 2135 N N . VAL A 1 288 ? -0.908 -9.441 8.941 1.00 86.88 288 VAL A N 1
ATOM 2136 C CA . VAL A 1 288 ? -0.831 -9.662 7.491 1.00 86.88 288 VAL A CA 1
ATOM 2137 C C . VAL A 1 288 ? 0.606 -9.923 7.046 1.00 86.88 288 VAL A C 1
ATOM 2139 O O . VAL A 1 288 ? 0.832 -10.812 6.230 1.00 86.88 288 VAL A O 1
ATOM 2142 N N . THR A 1 289 ? 1.599 -9.241 7.626 1.00 83.12 289 THR A N 1
ATOM 2143 C CA . THR A 1 289 ? 3.016 -9.540 7.338 1.00 83.12 289 THR A CA 1
ATOM 2144 C C . THR A 1 289 ? 3.517 -10.798 8.057 1.00 83.12 289 THR A C 1
ATOM 2146 O O . THR A 1 289 ? 4.652 -11.235 7.858 1.00 83.12 289 THR A O 1
ATOM 2149 N N . GLY A 1 290 ? 2.692 -11.397 8.923 1.00 75.38 290 GLY A N 1
ATOM 2150 C CA . GLY A 1 290 ? 2.983 -12.625 9.659 1.00 75.38 290 GLY A CA 1
ATOM 2151 C C . GLY A 1 290 ? 4.040 -12.492 10.761 1.00 75.38 290 GLY A C 1
ATOM 2152 O O . GLY A 1 290 ? 4.316 -13.483 11.446 1.00 75.38 290 GLY A O 1
ATOM 2153 N N . ARG A 1 291 ? 4.658 -11.314 10.951 1.00 72.81 291 ARG A N 1
ATOM 2154 C CA . ARG A 1 291 ? 5.719 -11.083 11.948 1.00 72.81 291 ARG A CA 1
ATOM 2155 C C . ARG A 1 291 ? 5.764 -9.631 12.423 1.00 72.81 291 ARG A C 1
ATOM 2157 O O . ARG A 1 291 ? 6.348 -8.784 11.758 1.00 72.81 291 ARG A O 1
ATOM 2164 N N . CYS A 1 292 ? 5.337 -9.376 13.662 1.00 68.88 292 CYS A N 1
ATOM 2165 C CA . CYS A 1 292 ? 5.557 -8.073 14.310 1.00 68.88 292 CYS A CA 1
ATOM 2166 C C . CYS A 1 292 ? 7.036 -7.673 14.413 1.00 68.88 292 CYS A C 1
ATOM 2168 O O . CYS A 1 292 ? 7.336 -6.492 14.477 1.00 68.88 292 CYS A O 1
ATOM 2170 N N . ALA A 1 293 ? 7.955 -8.643 14.449 1.00 62.25 293 ALA A N 1
ATOM 2171 C CA . ALA A 1 293 ? 9.391 -8.395 14.588 1.00 62.25 293 ALA A CA 1
ATOM 2172 C C . ALA A 1 293 ? 10.121 -8.210 13.244 1.00 62.25 293 ALA A C 1
ATOM 2174 O O . ALA A 1 293 ? 11.351 -8.214 13.218 1.00 62.25 293 ALA A O 1
ATOM 2175 N N . ALA A 1 294 ? 9.403 -8.109 12.119 1.00 67.19 294 ALA A N 1
ATOM 2176 C CA . ALA A 1 294 ? 10.045 -7.771 10.855 1.00 67.19 294 ALA A CA 1
ATOM 2177 C C . ALA A 1 294 ? 10.550 -6.310 10.888 1.00 67.19 294 ALA A C 1
ATOM 2179 O O . ALA A 1 294 ? 9.866 -5.458 11.467 1.00 67.19 294 ALA A O 1
ATOM 2180 N N . PRO A 1 295 ? 11.712 -6.007 10.269 1.00 62.47 295 PRO A N 1
ATOM 2181 C CA . PRO A 1 295 ? 12.385 -4.711 10.399 1.00 62.47 295 PRO A CA 1
ATOM 2182 C C . PRO A 1 295 ? 11.517 -3.486 10.101 1.00 62.47 295 PRO A C 1
ATOM 2184 O O . PRO A 1 295 ? 11.715 -2.463 10.739 1.00 62.47 295 PRO A O 1
ATOM 2187 N N . LEU A 1 296 ? 10.543 -3.592 9.189 1.00 70.75 296 LEU A N 1
ATOM 2188 C CA . LEU A 1 296 ? 9.632 -2.494 8.837 1.00 70.75 296 LEU A CA 1
ATOM 2189 C C . LEU A 1 296 ? 8.244 -2.617 9.481 1.00 70.75 296 LEU A C 1
ATOM 2191 O O . LEU A 1 296 ? 7.570 -1.617 9.691 1.00 70.75 296 LEU A O 1
ATOM 2195 N N . THR A 1 297 ? 7.821 -3.812 9.894 1.00 77.94 297 THR A N 1
ATOM 2196 C CA . THR A 1 297 ? 6.508 -4.004 10.530 1.00 77.94 297 THR A CA 1
ATOM 2197 C C . THR A 1 297 ? 6.441 -3.346 11.909 1.00 77.94 297 THR A C 1
ATOM 2199 O O . THR A 1 297 ? 5.437 -2.704 12.219 1.00 77.94 297 THR A O 1
ATOM 2202 N N . TRP A 1 298 ? 7.495 -3.462 12.729 1.00 80.12 298 TRP A N 1
ATOM 2203 C CA . TRP A 1 298 ? 7.520 -2.838 14.059 1.00 80.12 298 TRP A CA 1
ATOM 2204 C C . TRP A 1 298 ? 7.541 -1.304 13.997 1.00 80.12 298 TRP A C 1
ATOM 2206 O O . TRP A 1 298 ? 6.658 -0.702 14.614 1.00 80.12 298 TRP A O 1
ATOM 2216 N N . PRO A 1 299 ? 8.458 -0.657 13.243 1.00 82.94 299 PRO A N 1
ATOM 2217 C CA . PRO A 1 299 ? 8.447 0.795 13.099 1.00 82.94 299 PRO A CA 1
ATOM 2218 C C . PRO A 1 299 ? 7.107 1.311 12.589 1.00 82.94 299 PRO A C 1
ATOM 2220 O O . PRO A 1 299 ? 6.544 2.197 13.210 1.00 82.94 299 PRO A O 1
ATOM 2223 N N . MET A 1 300 ? 6.528 0.698 11.553 1.00 86.00 300 MET A N 1
ATOM 2224 C CA . MET A 1 300 ? 5.252 1.166 10.996 1.00 86.00 300 MET A CA 1
ATOM 2225 C C . MET A 1 300 ? 4.076 0.971 11.956 1.00 86.00 300 MET A C 1
ATOM 2227 O O . MET A 1 300 ? 3.185 1.814 12.029 1.00 86.00 300 MET A O 1
ATOM 2231 N N . SER A 1 301 ? 4.091 -0.098 12.755 1.00 88.06 301 SER A N 1
ATOM 2232 C CA . SER A 1 301 ? 3.111 -0.292 13.830 1.00 88.06 301 SER A CA 1
ATOM 2233 C C . SER A 1 301 ? 3.237 0.784 14.912 1.00 88.06 301 SER A C 1
ATOM 2235 O O . SER A 1 301 ? 2.227 1.316 15.371 1.00 88.06 301 SER A O 1
ATOM 2237 N N . ALA A 1 302 ? 4.466 1.127 15.308 1.00 86.56 302 ALA A N 1
ATOM 2238 C CA . ALA A 1 302 ? 4.726 2.199 16.263 1.00 86.56 302 ALA A CA 1
ATOM 2239 C C . ALA A 1 302 ? 4.322 3.571 15.696 1.00 86.56 302 ALA A C 1
ATOM 2241 O O . ALA A 1 302 ? 3.662 4.342 16.390 1.00 86.56 302 ALA A O 1
ATOM 2242 N N . THR A 1 303 ? 4.629 3.839 14.425 1.00 87.19 303 THR A N 1
ATOM 2243 C CA . THR A 1 303 ? 4.227 5.059 13.716 1.00 87.19 303 THR A CA 1
ATOM 2244 C C . THR A 1 303 ? 2.710 5.193 13.657 1.00 87.19 303 THR A C 1
ATOM 2246 O O . THR A 1 303 ? 2.187 6.258 13.968 1.00 87.19 303 THR A O 1
ATOM 2249 N N . ALA A 1 304 ? 1.978 4.111 13.366 1.00 90.62 304 ALA A N 1
ATOM 2250 C CA . ALA A 1 304 ? 0.515 4.127 13.380 1.00 90.62 304 ALA A CA 1
ATOM 2251 C C . ALA A 1 304 ? -0.036 4.555 14.752 1.00 90.62 304 ALA A C 1
ATOM 2253 O O . ALA A 1 304 ? -0.928 5.400 14.832 1.00 90.62 304 ALA A O 1
ATOM 2254 N N . LEU A 1 305 ? 0.517 4.002 15.841 1.00 91.44 305 LEU A N 1
ATOM 2255 C CA . LEU A 1 305 ? 0.138 4.366 17.211 1.00 91.44 305 LEU A CA 1
ATOM 2256 C C . LEU A 1 305 ? 0.469 5.827 17.530 1.00 91.44 305 LEU A C 1
ATOM 2258 O O . LEU A 1 305 ? -0.362 6.513 18.124 1.00 91.44 305 LEU A O 1
ATOM 2262 N N . ALA A 1 306 ? 1.645 6.304 17.119 1.00 88.12 306 ALA A N 1
ATOM 2263 C CA . ALA A 1 306 ? 2.059 7.689 17.310 1.00 88.12 306 ALA A CA 1
ATOM 2264 C C . ALA A 1 306 ? 1.125 8.661 16.573 1.00 88.12 306 ALA A C 1
ATOM 2266 O O . ALA A 1 306 ? 0.622 9.600 17.187 1.00 88.12 306 ALA A O 1
ATOM 2267 N N . ILE A 1 307 ? 0.807 8.389 15.301 1.00 88.88 307 ILE A N 1
ATOM 2268 C CA . ILE A 1 307 ? -0.159 9.171 14.515 1.00 88.88 307 ILE A CA 1
ATOM 2269 C C . ILE A 1 307 ? -1.528 9.169 15.205 1.00 88.88 307 ILE A C 1
ATOM 2271 O O . ILE A 1 307 ? -2.126 10.227 15.393 1.00 88.88 307 ILE A O 1
ATOM 2275 N N . GLY A 1 308 ? -2.012 8.007 15.653 1.00 89.25 308 GLY A N 1
ATOM 2276 C CA . GLY A 1 308 ? -3.278 7.905 16.380 1.00 89.25 308 GLY A CA 1
ATOM 2277 C C . GLY A 1 308 ? -3.308 8.741 17.665 1.00 89.25 308 GLY A C 1
ATOM 2278 O O . GLY A 1 308 ? -4.262 9.482 17.893 1.00 89.25 308 GLY A O 1
ATOM 2279 N N . ALA A 1 309 ? -2.252 8.669 18.480 1.00 89.19 309 ALA A N 1
ATOM 2280 C CA . ALA A 1 309 ? -2.131 9.447 19.713 1.00 89.19 309 ALA A CA 1
ATOM 2281 C C . ALA A 1 309 ? -2.068 10.960 19.446 1.00 89.19 309 ALA A C 1
ATOM 2283 O O . ALA A 1 309 ? -2.731 11.739 20.133 1.00 89.19 309 ALA A O 1
ATOM 2284 N N . LEU A 1 310 ? -1.311 11.378 18.426 1.00 86.00 310 LEU A N 1
ATOM 2285 C CA . LEU A 1 310 ? -1.219 12.778 18.014 1.00 86.00 310 LEU A CA 1
ATOM 2286 C C . LEU A 1 310 ? -2.585 13.313 17.575 1.00 86.00 310 LEU A C 1
ATOM 2288 O O . LEU A 1 310 ? -3.010 14.363 18.058 1.00 86.00 310 LEU A O 1
ATOM 2292 N N . ARG A 1 311 ? -3.319 12.562 16.746 1.00 88.12 311 ARG A N 1
ATOM 2293 C CA . ARG A 1 311 ? -4.661 12.954 16.289 1.00 88.12 311 ARG A CA 1
ATOM 2294 C C . ARG A 1 311 ? -5.660 13.070 17.443 1.00 88.12 311 ARG A C 1
ATOM 2296 O O . ARG A 1 311 ? -6.409 14.042 17.487 1.00 88.12 311 ARG A O 1
ATOM 2303 N N . ASP A 1 312 ? -5.640 12.141 18.402 1.00 89.56 312 ASP A N 1
ATOM 2304 C CA . ASP A 1 312 ? -6.500 12.211 19.597 1.00 89.56 312 ASP A CA 1
ATOM 2305 C C . ASP A 1 312 ? -6.162 13.402 20.505 1.00 89.56 312 ASP A C 1
ATOM 2307 O O . ASP A 1 312 ? -7.048 13.967 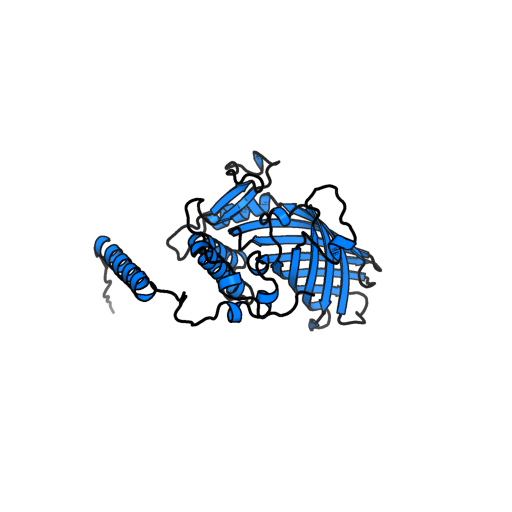21.147 1.00 89.56 312 ASP A O 1
ATOM 2311 N N . SER A 1 313 ? -4.893 13.819 20.549 1.00 86.31 313 SER A N 1
ATOM 2312 C CA . SER A 1 313 ? -4.470 14.970 21.355 1.00 86.31 313 SER A CA 1
ATOM 2313 C C . SER A 1 313 ? -4.970 16.318 20.814 1.00 86.31 313 SER A C 1
ATOM 2315 O O . SER A 1 313 ? -4.984 17.307 21.549 1.00 86.31 313 SER A O 1
ATOM 2317 N N . GLY A 1 314 ? -5.360 16.381 19.533 1.00 81.81 314 GLY A N 1
ATOM 2318 C CA . GLY A 1 314 ? -5.742 17.619 18.846 1.00 81.81 314 GLY A CA 1
ATOM 2319 C C . GLY A 1 314 ? -4.598 18.631 18.690 1.00 81.81 314 GLY A C 1
ATOM 2320 O O . GLY A 1 314 ? -4.842 19.794 18.367 1.00 81.81 314 GLY A O 1
ATOM 2321 N N . VAL A 1 315 ? -3.355 18.222 18.957 1.00 73.81 315 VAL A N 1
ATOM 2322 C CA . VAL A 1 315 ? -2.163 19.059 18.811 1.00 73.81 315 VAL A CA 1
ATOM 2323 C C . VAL A 1 315 ? -1.655 18.949 17.372 1.00 73.81 315 VAL A C 1
ATOM 2325 O O . VAL A 1 315 ? -1.496 17.846 16.857 1.00 73.81 315 VAL A O 1
ATOM 2328 N N . SER A 1 316 ? -1.410 20.090 16.719 1.00 66.75 316 SER A N 1
ATOM 2329 C CA . SER A 1 316 ? -0.825 20.124 15.373 1.00 66.75 316 SER A CA 1
ATOM 2330 C C . SER A 1 316 ? 0.659 19.755 15.396 1.00 66.75 316 SER A C 1
ATOM 2332 O O . SER A 1 316 ? 1.357 20.005 16.384 1.00 66.75 316 SER A O 1
ATOM 2334 N N . PHE A 1 317 ? 1.146 19.192 14.290 1.00 64.00 317 PHE A N 1
ATOM 2335 C CA . PHE A 1 317 ? 2.543 18.790 14.120 1.00 64.00 317 PHE A CA 1
ATOM 2336 C C . PHE A 1 317 ? 3.524 19.946 14.367 1.00 64.00 317 PHE A C 1
ATOM 2338 O O . PHE A 1 317 ? 4.504 19.800 15.098 1.00 64.00 317 PHE A O 1
ATOM 2345 N N . GLU A 1 318 ? 3.174 21.131 13.865 1.00 61.28 318 GLU A N 1
ATOM 2346 C CA . GLU A 1 318 ? 3.916 22.392 14.003 1.00 61.28 318 GLU A CA 1
ATOM 2347 C C . GLU A 1 318 ? 4.232 22.774 15.460 1.00 61.28 318 GLU A C 1
ATOM 2349 O O . GLU A 1 318 ? 5.185 23.504 15.731 1.00 61.28 318 GLU A O 1
ATOM 2354 N N . ARG A 1 319 ? 3.435 22.305 16.432 1.00 61.38 319 ARG A N 1
ATOM 2355 C CA . ARG A 1 319 ? 3.703 22.559 17.856 1.00 61.38 319 ARG A CA 1
ATOM 2356 C C . ARG A 1 319 ? 4.765 21.637 18.443 1.00 61.38 319 ARG A C 1
ATOM 2358 O O . ARG A 1 319 ? 5.360 22.007 19.454 1.00 61.38 319 ARG A O 1
ATOM 2365 N N . PHE A 1 320 ? 4.961 20.455 17.865 1.00 59.44 320 PHE A N 1
ATOM 2366 C CA . PHE A 1 320 ? 5.958 19.489 18.321 1.00 59.44 320 PHE A CA 1
ATOM 2367 C C . PHE A 1 320 ? 7.310 19.730 17.669 1.00 59.44 320 PHE A C 1
ATOM 2369 O O . PHE A 1 320 ? 8.308 19.781 18.382 1.00 59.44 320 PHE A O 1
ATOM 2376 N N . CYS A 1 321 ? 7.328 19.951 16.354 1.00 59.28 321 CYS A N 1
ATOM 2377 C CA . CYS A 1 321 ? 8.539 20.267 15.604 1.00 59.28 321 CYS A CA 1
ATOM 2378 C C . CYS A 1 321 ? 8.405 21.682 15.022 1.00 59.28 321 CYS A C 1
ATOM 2380 O O . CYS A 1 321 ? 8.118 21.825 13.836 1.00 59.28 321 CYS A O 1
ATOM 2382 N N . PRO A 1 322 ? 8.537 22.739 15.852 1.00 59.34 322 PRO A N 1
ATOM 2383 C CA . PRO A 1 322 ? 8.469 24.107 15.360 1.00 59.34 322 PRO A CA 1
ATOM 2384 C C . PRO A 1 322 ? 9.558 24.314 14.312 1.00 59.34 322 PRO A C 1
ATOM 2386 O O . PRO A 1 322 ? 10.714 23.961 14.563 1.00 59.34 322 PRO A O 1
ATOM 2389 N N . ASP A 1 323 ? 9.174 24.882 13.166 1.00 56.62 323 ASP A N 1
ATOM 2390 C CA . ASP A 1 323 ? 10.070 25.191 12.054 1.00 56.62 323 ASP A CA 1
ATOM 2391 C C . ASP A 1 323 ? 11.402 25.723 12.575 1.00 56.62 323 ASP A C 1
ATOM 2393 O O . ASP A 1 323 ? 11.495 26.810 13.154 1.00 56.62 323 ASP A O 1
ATOM 2397 N N . THR A 1 324 ? 12.470 24.960 12.353 1.00 54.28 324 THR A N 1
ATOM 2398 C CA . THR A 1 324 ? 13.822 25.373 12.752 1.00 54.28 324 THR A CA 1
ATOM 2399 C C . THR A 1 324 ? 14.377 26.480 11.847 1.00 54.28 324 THR A C 1
ATOM 2401 O O . THR A 1 324 ? 15.518 26.910 12.019 1.00 54.28 324 THR A O 1
ATOM 2404 N N . GLY A 1 325 ? 13.576 26.986 10.901 1.00 47.78 325 GLY A N 1
ATOM 2405 C CA . GLY A 1 325 ? 13.978 28.002 9.934 1.00 47.78 325 GLY A CA 1
ATOM 2406 C C . GLY A 1 325 ? 14.868 27.459 8.814 1.00 47.78 325 GLY A C 1
ATOM 2407 O O . GLY A 1 325 ? 15.528 28.249 8.137 1.00 47.78 325 GLY A O 1
ATOM 2408 N N . ALA A 1 326 ? 14.909 26.137 8.613 1.00 46.69 326 ALA A N 1
ATOM 2409 C CA . ALA A 1 326 ? 15.494 25.549 7.417 1.00 46.69 326 ALA A CA 1
ATOM 2410 C C . ALA A 1 326 ? 14.590 25.906 6.229 1.00 46.69 326 ALA A C 1
ATOM 2412 O O . ALA A 1 326 ? 13.437 25.497 6.162 1.00 46.69 326 ALA A O 1
ATOM 2413 N N . ALA A 1 327 ? 15.089 26.773 5.351 1.00 36.19 327 ALA A N 1
ATOM 2414 C CA . ALA A 1 327 ? 14.347 27.281 4.211 1.00 36.19 327 ALA A CA 1
ATOM 2415 C C . ALA A 1 327 ? 13.835 26.127 3.336 1.00 36.19 327 ALA A C 1
ATOM 2417 O O . ALA A 1 327 ? 14.638 25.355 2.814 1.00 36.19 327 ALA A O 1
ATOM 2418 N N . HIS A 1 328 ? 12.514 26.054 3.159 1.00 33.75 328 HIS A N 1
ATOM 2419 C CA . HIS A 1 328 ? 11.888 25.275 2.096 1.00 33.75 328 HIS A CA 1
ATOM 2420 C C . HIS A 1 328 ? 12.511 25.697 0.756 1.00 33.75 328 HIS A C 1
ATOM 2422 O O . HIS A 1 328 ? 12.447 26.875 0.383 1.00 33.75 328 HIS A O 1
ATOM 2428 N N . HIS A 1 329 ? 13.164 24.752 0.083 1.00 34.66 329 HIS A N 1
ATOM 2429 C CA . HIS A 1 329 ? 13.749 24.905 -1.245 1.00 34.66 329 HIS A CA 1
ATOM 2430 C C . HIS A 1 329 ? 13.008 24.025 -2.238 1.00 34.66 329 HIS A C 1
ATOM 2432 O O . HIS A 1 329 ? 12.721 22.867 -1.870 1.00 34.66 329 HIS A O 1
#

Sequence (329 aa):
MAAAATGCATATGDGADAKDAFADEFARFQDEFGAGKADLFGLDIDPCALLGPLGEFGDDALRMGLVVGVEGEGVLGAGVGFGGVDFVWDLYHQQMTVSRYAGAGIGAPGVGASAQAYVGAAFGFEHGVSDWDGYFVTATAEIGLPLLDDYVSLDPGAYVSAVDRDGDGFIAPSEVLAPPDGVYGFTMGVSLGVDLLPDPLPIEGSITEGYWRPYKRAIRRAYDELRNTRMFFVKKMQVRLVDHHDGAECPAGWPDVDGERDCVIEFGDPGDGYLRRAVNTAYSICHVTGRCAAPLTWPMSATALAIGALRDSGVSFERFCPDTGAAHH

pLDDT: mean 75.31, std 20.28, range [24.14, 97.81]

Radius of gyration: 23.31 Å; chains: 1; bounding box: 51×78×68 Å

Secondary structure (DSSP, 8-state):
--------------TTHHHHHHHHHHHHHHHHH-SS---SSS----HHHHHGGGGGGGGGGTSEEEEEEEEEEEEEEEEEEEEEEEEEEETTTTEEEEEEEEEEEEEEEEEEEEEEEEEEEEE--SSSGGGGSEEEEEEEEEE-EEEETTTEEEEEEEEEEEE-SS-SS---HHHHHS-SS-EEEEEEEEEEEEESS--S-SEEEEEEEEEEEE-HHHHHHHHHHHTT-EETTTEE--EEEEETTT-PBPPTTTTTS-SSS-EEEEES-TTS-HHHHHHHHHHHHHHHTS-TTSTTHHHHHHHHHHHHHHHHHT--HHHHS--------

Foldseek 3Di:
DDDDDDDDDDDPDDPVVVVVVVVVVVVVVCVVCVDDDPPDPVDNDQPCNLCPCVVVVFVQSLQKKKKKKKKKWFAAFQKIKMKIWIWMAGLQQLWIFIKIKIWMWGKHTFGKMKMKIKMKMKTQNDLGCCLQFAKKKKKKKWFWADDPDQFKTKIKMWMKMAGDPVRPNDDDPVCRVPPPRTMTIIMIMIMGMDTPDPDPGRMMIIIMIMGIDGPFVVQVVLQVVQQQDADVVPHRWDKFWAQSPPRHGDDPPPPVVPVPGRIIIFGHDPPDQQLNSLQSSLVSLCVVVVHCPDPVSVSVSVSSNVSRVCVNVVDGSCVSVPPPPPDDD